Protein AF-A0A3P6I8N1-F1 (afdb_monomer)

Sequence (254 aa):
MFVVRRDIVKLLGLLFGSQRSRLAEDIPELWTAYMARYNDVGEEVRLVCVTLSLNILIYHPELRGQVSLLAFRCHDTNDRIRLESLTVIRKLALSKFEALNEELLNCLAGRIRDKKVRFFLKNLVFCLSSAAAIHKLVYFTESERASVAVIMQRILSFYYQPYLDDRLLIERLFVSSFLPFKTDPKKRMAILFEINFLRSLEEIFSQQSRFRRLIREILQTLDGEEQSLALIQSRVQIIAESYGTPAKIAVYFQ

Radius of gyration: 23.47 Å; Cα contacts (8 Å, |Δi|>4): 246; chains: 1; bounding box: 56×35×72 Å

Mean predicted aligned error: 8.61 Å

Nearest PDB structures (foldseek):
  5hdt-assembly1_A  TM=7.571E-01  e=6.716E-11  Homo sapiens
  5hdt-assembly2_B  TM=7.732E-01  e=1.179E-10  Homo sapiens
  5f0n-assembly1_A  TM=7.329E-01  e=1.912E-06  Lachancea thermotolerans
  9f44-assembly1_A  TM=3.382E-01  e=1.227E+00  Homo sapiens
  8rx0-assembly1_E  TM=2.948E-01  e=7.234E+00  Homo sapiens

InterPro domains:
  IPR016024 Armadillo-type fold [SSF48371] (4-198)
  IPR039776 Sister chromatid cohesion protein Pds5 [PTHR12663] (4-208)

pLDDT: mean 81.17, std 14.12, range [45.12, 98.44]

Solvent-accessible surface area (backbone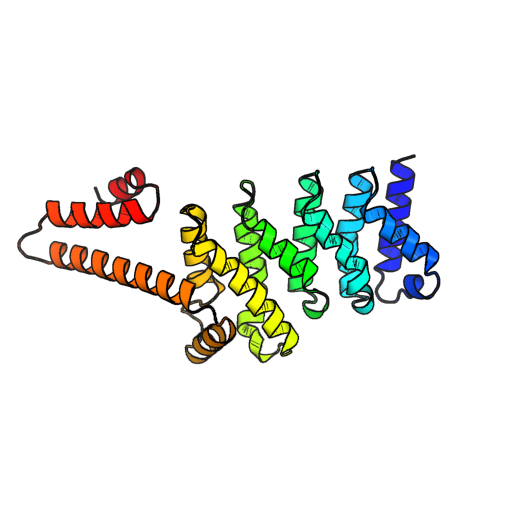 atoms only — not comparable to ful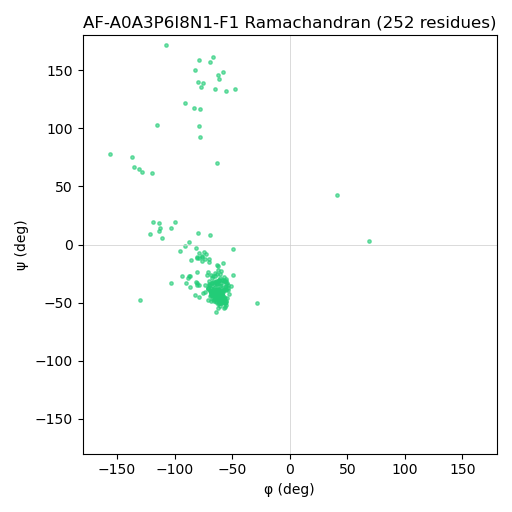l-atom values): 13870 Å² total; per-residue (Å²): 112,70,66,60,51,35,52,52,51,47,52,50,37,52,52,55,26,34,77,82,50,54,53,54,76,77,36,49,68,60,40,52,57,56,60,56,36,59,72,41,89,49,64,70,37,23,39,44,47,39,63,36,44,42,42,26,35,65,55,42,45,89,48,32,80,70,57,44,62,48,31,61,34,54,67,41,92,48,68,68,42,18,54,48,28,52,50,33,53,42,50,34,48,62,76,40,51,88,38,60,51,69,61,48,49,49,38,60,54,67,56,62,76,49,82,95,23,72,70,47,44,52,46,52,47,39,43,55,39,60,21,46,47,73,85,36,47,88,78,46,54,72,69,55,46,53,55,53,24,53,44,50,42,56,56,47,56,46,51,78,47,93,51,59,71,54,32,60,44,50,55,50,42,41,47,69,46,76,48,33,83,90,52,57,68,69,60,47,50,52,51,55,61,64,42,68,50,62,67,52,51,51,50,54,50,48,53,53,49,53,51,56,49,46,53,49,55,41,50,55,34,67,76,38,96,70,66,51,60,69,58,42,50,55,45,49,48,59,51,16,62,75,67,80,43,36,76,65,48,52,60,79,76,108

Structure (mmCIF, N/CA/C/O backbone):
data_AF-A0A3P6I8N1-F1
#
_entry.id   AF-A0A3P6I8N1-F1
#
loop_
_atom_site.group_PDB
_atom_site.id
_atom_site.type_symbol
_atom_site.label_atom_id
_atom_site.label_alt_id
_atom_site.label_comp_id
_atom_site.label_asym_id
_atom_site.label_entity_id
_atom_site.label_seq_id
_atom_site.pdbx_PDB_ins_code
_atom_site.Cartn_x
_atom_site.Cartn_y
_atom_site.Cartn_z
_atom_site.occupancy
_atom_site.B_iso_or_equiv
_atom_site.auth_seq_id
_atom_site.auth_comp_id
_atom_site.auth_asym_id
_atom_site.auth_atom_id
_atom_site.pdbx_PDB_model_num
ATOM 1 N N . MET A 1 1 ? 3.181 13.832 -32.459 1.00 62.94 1 MET A N 1
ATOM 2 C CA . MET A 1 1 ? 4.452 13.407 -31.819 1.00 62.94 1 MET A CA 1
ATOM 3 C C . MET A 1 1 ? 4.251 12.704 -30.466 1.00 62.94 1 MET A C 1
ATOM 5 O O . MET A 1 1 ? 4.875 11.674 -30.254 1.00 62.94 1 MET A O 1
ATOM 9 N N . PHE A 1 2 ? 3.362 13.178 -29.575 1.00 65.81 2 PHE A N 1
ATOM 10 C CA . PHE A 1 2 ? 3.085 12.520 -28.278 1.00 65.81 2 PHE A CA 1
ATOM 11 C C . PHE A 1 2 ? 2.565 11.073 -28.386 1.00 65.81 2 PHE A C 1
ATOM 13 O O . PHE A 1 2 ? 3.025 10.213 -27.643 1.00 65.81 2 PHE A O 1
ATOM 20 N N . VAL A 1 3 ? 1.662 10.796 -29.336 1.00 77.50 3 VAL A N 1
ATOM 21 C CA . VAL A 1 3 ? 1.110 9.447 -29.579 1.00 77.50 3 VAL A CA 1
ATOM 22 C C . VAL A 1 3 ? 2.214 8.457 -29.967 1.00 77.50 3 VAL A C 1
ATOM 24 O O . VAL A 1 3 ? 2.377 7.438 -29.308 1.00 77.50 3 VAL A O 1
ATOM 27 N N . VAL A 1 4 ? 3.054 8.821 -30.943 1.00 89.06 4 VAL A N 1
ATOM 28 C CA . VAL A 1 4 ? 4.195 8.000 -31.391 1.00 89.06 4 VAL A CA 1
ATOM 29 C C . VAL A 1 4 ? 5.164 7.718 -30.240 1.00 89.06 4 VAL A C 1
ATOM 31 O O . VAL A 1 4 ? 5.581 6.581 -30.050 1.00 89.06 4 VAL A O 1
ATOM 34 N N . ARG A 1 5 ? 5.482 8.730 -29.419 1.00 92.94 5 ARG A N 1
ATOM 35 C CA . ARG A 1 5 ? 6.361 8.549 -28.255 1.00 92.94 5 ARG A CA 1
ATOM 36 C C . ARG A 1 5 ? 5.768 7.577 -27.235 1.00 92.94 5 ARG A C 1
ATOM 38 O O . ARG A 1 5 ? 6.471 6.678 -26.789 1.00 92.94 5 ARG A O 1
ATOM 45 N N . ARG A 1 6 ? 4.487 7.727 -26.887 1.00 96.00 6 ARG A N 1
ATOM 46 C CA . ARG A 1 6 ? 3.781 6.805 -25.982 1.00 96.00 6 ARG A CA 1
ATOM 47 C C . ARG A 1 6 ? 3.815 5.372 -26.511 1.00 96.00 6 ARG A C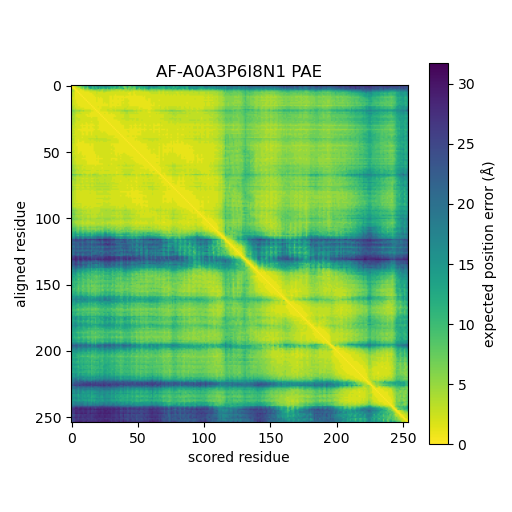 1
ATOM 49 O O . ARG A 1 6 ? 4.069 4.454 -25.739 1.00 96.00 6 ARG A O 1
ATOM 56 N N . ASP A 1 7 ? 3.575 5.183 -27.803 1.00 96.62 7 ASP A N 1
ATOM 57 C CA . ASP A 1 7 ? 3.488 3.851 -28.401 1.00 96.62 7 ASP A CA 1
ATOM 58 C C . ASP A 1 7 ? 4.859 3.160 -28.461 1.00 96.62 7 ASP A C 1
ATOM 60 O O . ASP A 1 7 ? 4.955 1.976 -28.140 1.00 96.62 7 ASP A O 1
ATOM 64 N N . ILE A 1 8 ? 5.935 3.910 -28.736 1.00 96.69 8 ILE A N 1
ATOM 65 C CA . ILE A 1 8 ? 7.317 3.411 -28.621 1.00 96.69 8 ILE A CA 1
ATOM 66 C C . ILE A 1 8 ? 7.624 3.007 -27.176 1.00 96.69 8 ILE A C 1
ATOM 68 O O . ILE A 1 8 ? 8.124 1.913 -26.933 1.00 96.69 8 ILE A O 1
ATOM 72 N N . VAL A 1 9 ? 7.291 3.855 -26.198 1.00 97.81 9 VAL A N 1
ATOM 73 C CA . VAL A 1 9 ? 7.517 3.549 -24.774 1.00 97.81 9 VAL A CA 1
ATOM 74 C C . VAL A 1 9 ? 6.729 2.318 -24.338 1.00 97.81 9 VAL A C 1
ATOM 76 O O . VAL A 1 9 ? 7.258 1.478 -23.615 1.00 97.81 9 VAL A O 1
ATOM 79 N N . LYS A 1 10 ? 5.492 2.168 -24.816 1.00 98.38 10 LYS A N 1
ATOM 80 C CA . LYS A 1 10 ? 4.675 0.982 -24.557 1.00 98.38 10 LYS A CA 1
ATOM 81 C C . LYS A 1 10 ? 5.322 -0.277 -25.129 1.00 98.38 10 LYS A C 1
ATOM 83 O O . LYS A 1 10 ? 5.404 -1.276 -24.422 1.00 98.38 10 LYS A O 1
ATOM 88 N N . LEU A 1 11 ? 5.789 -0.229 -26.377 1.00 98.12 11 LEU A N 1
ATOM 89 C CA . LEU A 1 11 ? 6.494 -1.347 -27.003 1.00 98.12 11 LEU A CA 1
ATOM 90 C C . LEU A 1 11 ? 7.743 -1.726 -26.199 1.00 98.12 11 LEU A C 1
ATOM 92 O O . LEU A 1 11 ? 7.902 -2.889 -25.839 1.00 98.12 11 LEU A O 1
ATOM 96 N N . LEU A 1 12 ? 8.585 -0.748 -25.860 1.00 98.12 12 LEU A N 1
ATOM 97 C CA . LEU A 1 12 ? 9.804 -0.982 -25.084 1.00 98.12 12 LEU A CA 1
ATOM 98 C C . LEU A 1 12 ? 9.501 -1.575 -23.708 1.00 98.12 12 LEU A C 1
ATOM 100 O O . LEU A 1 12 ? 10.119 -2.563 -23.330 1.00 98.12 12 LEU A O 1
ATOM 104 N N . GLY A 1 13 ? 8.520 -1.040 -22.980 1.00 97.88 13 GLY A N 1
ATOM 105 C CA . GLY A 1 13 ? 8.149 -1.580 -21.673 1.00 97.88 13 GLY A CA 1
ATOM 106 C C . GLY A 1 13 ? 7.624 -3.018 -21.744 1.00 97.88 13 GLY A C 1
ATOM 107 O O . GLY A 1 13 ? 7.896 -3.805 -20.842 1.00 97.88 13 GLY A O 1
ATOM 108 N N . LEU A 1 14 ? 6.931 -3.397 -22.826 1.00 98.44 14 LEU A N 1
ATOM 109 C CA . LEU A 1 14 ? 6.521 -4.787 -23.066 1.00 98.44 14 LEU A CA 1
ATOM 110 C C . LEU A 1 14 ? 7.717 -5.696 -23.382 1.00 98.44 14 LEU A C 1
ATOM 112 O O . LEU A 1 14 ? 7.758 -6.826 -22.901 1.00 98.44 14 LEU A O 1
ATOM 116 N N . LEU A 1 15 ? 8.692 -5.211 -24.157 1.00 98.31 15 LEU A N 1
ATOM 117 C CA . LEU A 1 15 ? 9.912 -5.957 -24.478 1.00 98.31 15 LEU A CA 1
ATOM 118 C C . LEU A 1 15 ? 10.798 -6.148 -23.243 1.00 98.31 15 LEU A C 1
ATOM 120 O O . LEU A 1 15 ? 11.223 -7.270 -22.973 1.00 98.31 15 LEU A O 1
ATOM 124 N N . PHE A 1 16 ? 11.036 -5.093 -22.460 1.00 98.44 16 PHE A N 1
ATOM 125 C CA . PHE A 1 16 ? 11.760 -5.187 -21.191 1.00 98.44 16 PHE A CA 1
ATOM 126 C C . PHE A 1 16 ? 11.010 -6.061 -20.183 1.00 98.44 16 PHE A C 1
ATOM 128 O O . PHE A 1 16 ? 11.619 -6.881 -19.516 1.00 98.44 16 PHE A O 1
ATOM 135 N N . GLY A 1 17 ? 9.682 -5.953 -20.111 1.00 97.44 17 GLY A N 1
ATOM 136 C CA . GLY A 1 17 ? 8.843 -6.749 -19.213 1.00 97.44 17 GLY A CA 1
ATOM 137 C C . GLY A 1 17 ? 8.532 -8.171 -19.692 1.00 97.44 17 GLY A C 1
ATOM 138 O O . GLY A 1 17 ? 7.663 -8.811 -19.108 1.00 97.44 17 GLY A O 1
ATOM 139 N N . SER A 1 18 ? 9.166 -8.674 -20.753 1.00 97.94 18 SER A N 1
ATOM 140 C CA . SER A 1 18 ? 8.980 -10.059 -21.207 1.00 97.94 18 SER A CA 1
ATOM 141 C C . SER A 1 18 ? 9.802 -11.029 -20.354 1.00 97.94 18 SER A C 1
ATOM 143 O O . SER A 1 18 ? 10.958 -10.746 -20.055 1.00 97.94 18 SER A O 1
ATOM 145 N N . GLN A 1 19 ? 9.248 -12.197 -20.007 1.00 96.38 19 GLN A N 1
ATOM 146 C CA . GLN A 1 19 ? 9.832 -13.134 -19.031 1.00 96.38 19 GLN A CA 1
ATOM 1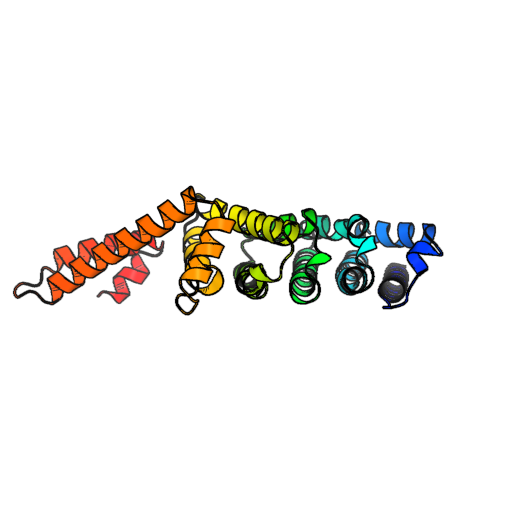47 C C . GLN A 1 19 ? 11.274 -13.579 -19.327 1.00 96.38 19 GLN A C 1
ATOM 149 O O . GLN A 1 19 ? 12.017 -13.901 -18.408 1.00 96.38 19 GLN A O 1
ATOM 154 N N . ARG A 1 20 ? 11.668 -13.638 -20.602 1.00 95.38 20 ARG A N 1
ATOM 155 C CA . ARG A 1 20 ? 13.012 -14.068 -21.033 1.00 95.38 20 ARG A CA 1
ATOM 156 C C . ARG A 1 20 ? 13.829 -12.935 -21.651 1.00 95.38 20 ARG A C 1
ATOM 158 O O . ARG A 1 20 ? 14.807 -13.201 -22.342 1.00 95.38 20 ARG A O 1
ATOM 165 N N . SER A 1 21 ? 13.389 -11.692 -21.475 1.00 97.62 21 SER A N 1
ATOM 166 C CA . SER A 1 21 ? 14.098 -10.540 -22.017 1.00 97.62 21 SER A CA 1
ATOM 167 C C . SER A 1 21 ? 15.460 -10.399 -21.355 1.00 97.62 21 SER A C 1
ATOM 169 O O . SER A 1 21 ? 15.552 -10.449 -20.136 1.00 97.62 21 SER A O 1
ATOM 171 N N . ARG A 1 22 ? 16.495 -10.184 -22.163 1.00 97.06 22 ARG A N 1
ATOM 172 C CA . ARG A 1 22 ? 17.802 -9.697 -21.708 1.00 97.06 22 ARG A CA 1
ATOM 173 C C . ARG A 1 22 ? 18.098 -8.306 -22.249 1.00 97.06 22 ARG A C 1
ATOM 175 O O . ARG A 1 22 ? 19.196 -7.802 -22.095 1.00 97.06 22 ARG A O 1
ATOM 182 N N . LEU A 1 23 ? 17.093 -7.639 -22.822 1.00 97.38 23 LEU A N 1
ATOM 183 C CA . LEU A 1 23 ? 17.270 -6.387 -23.556 1.00 97.38 23 LEU A CA 1
ATOM 184 C C . LEU A 1 23 ? 17.905 -5.274 -22.710 1.00 97.38 23 LEU A C 1
ATOM 186 O O . LEU A 1 23 ? 18.595 -4.419 -23.253 1.00 97.38 23 LEU A O 1
ATOM 190 N N . ALA A 1 24 ? 17.660 -5.266 -21.396 1.00 97.38 24 ALA A N 1
ATOM 191 C CA . ALA A 1 24 ? 18.269 -4.289 -20.495 1.00 97.38 24 ALA A CA 1
ATOM 192 C C . ALA A 1 24 ? 19.776 -4.517 -20.296 1.00 97.38 24 ALA A C 1
ATOM 194 O O . ALA A 1 24 ? 20.509 -3.550 -20.107 1.00 97.38 24 ALA A O 1
ATOM 195 N N . GLU A 1 25 ? 20.223 -5.771 -20.364 1.00 96.69 25 GLU A N 1
ATOM 196 C CA . GLU A 1 25 ? 21.635 -6.159 -20.321 1.00 96.69 25 GLU A CA 1
ATOM 197 C C . GLU A 1 25 ? 22.281 -6.016 -21.705 1.00 96.69 25 GLU A C 1
ATOM 199 O O . GLU A 1 25 ? 23.377 -5.478 -21.822 1.00 96.69 25 GLU A O 1
ATOM 204 N N . ASP A 1 26 ? 21.574 -6.453 -22.751 1.00 97.88 26 ASP A N 1
ATOM 205 C CA . ASP A 1 26 ? 22.056 -6.463 -24.133 1.00 97.88 26 ASP A CA 1
ATOM 206 C C . ASP A 1 26 ? 22.203 -5.042 -24.704 1.00 97.88 26 ASP A C 1
ATOM 208 O O . ASP A 1 26 ? 23.102 -4.793 -25.507 1.00 97.88 26 ASP A O 1
ATOM 212 N N . ILE A 1 27 ? 21.313 -4.111 -24.324 1.00 97.81 27 ILE A N 1
ATOM 213 C CA . ILE A 1 27 ? 21.312 -2.716 -24.803 1.00 97.81 27 ILE A CA 1
ATOM 214 C C . ILE A 1 27 ? 21.048 -1.735 -23.635 1.00 97.81 27 ILE A C 1
ATOM 216 O O . ILE A 1 27 ? 19.946 -1.173 -23.514 1.00 97.81 27 ILE A O 1
ATOM 220 N N . PRO A 1 28 ? 22.046 -1.483 -22.764 1.00 97.31 28 PRO A N 1
ATOM 221 C CA . PRO A 1 28 ? 21.890 -0.640 -21.574 1.00 97.31 28 PRO A CA 1
ATOM 222 C C . PRO A 1 28 ? 21.499 0.815 -21.874 1.00 97.31 28 PRO A C 1
ATOM 224 O O . PRO A 1 28 ? 20.791 1.453 -21.086 1.00 97.31 28 PRO A O 1
ATOM 227 N N . GLU A 1 29 ? 21.907 1.363 -23.021 1.00 97.88 29 GLU A N 1
ATOM 228 C CA . GLU A 1 29 ? 21.550 2.722 -23.439 1.00 97.88 29 GLU A CA 1
ATOM 229 C C . GLU A 1 29 ? 20.048 2.839 -23.716 1.00 97.88 29 GLU A C 1
ATOM 231 O O . GLU A 1 29 ? 19.413 3.831 -23.344 1.00 97.88 29 GLU A O 1
ATOM 236 N N . LEU A 1 30 ? 19.455 1.805 -24.324 1.00 97.75 30 LEU A N 1
ATOM 237 C CA . LEU A 1 30 ? 18.022 1.756 -24.603 1.00 97.75 30 LEU A CA 1
ATOM 238 C C . LEU A 1 30 ? 17.217 1.626 -23.308 1.00 97.75 30 LEU A C 1
ATOM 240 O O . LEU A 1 30 ? 16.185 2.285 -23.151 1.00 97.75 30 LEU A O 1
ATOM 244 N N . TRP A 1 31 ? 17.707 0.823 -22.363 1.00 98.06 31 TRP A N 1
ATOM 245 C CA . TRP A 1 31 ? 17.125 0.727 -21.028 1.00 98.06 31 TRP A CA 1
ATOM 246 C C . TRP A 1 31 ? 17.169 2.067 -20.292 1.00 98.06 31 TRP A C 1
ATOM 248 O O . TRP A 1 31 ? 16.146 2.540 -19.795 1.00 98.06 31 TRP A O 1
ATOM 258 N N . THR A 1 32 ? 18.319 2.739 -20.309 1.00 97.62 32 THR A N 1
ATOM 259 C CA . THR A 1 32 ? 18.489 4.068 -19.708 1.00 97.62 32 THR A CA 1
ATOM 260 C C . THR A 1 32 ? 17.530 5.087 -20.333 1.00 97.62 32 THR A C 1
ATOM 262 O O . THR A 1 32 ? 16.855 5.840 -19.623 1.00 97.62 32 THR A O 1
ATOM 265 N N . ALA A 1 33 ? 17.394 5.076 -21.663 1.00 97.19 33 ALA A N 1
ATOM 266 C CA . ALA A 1 33 ? 16.463 5.944 -22.378 1.00 97.19 33 ALA A CA 1
ATOM 267 C C . ALA A 1 33 ? 14.996 5.674 -21.995 1.00 97.19 33 ALA A C 1
ATOM 269 O O . ALA A 1 33 ? 14.228 6.627 -21.814 1.00 97.19 33 ALA A O 1
ATOM 270 N N . TYR A 1 34 ? 14.614 4.401 -21.829 1.00 98.06 34 TYR A N 1
ATOM 271 C CA . TYR A 1 34 ? 13.293 4.001 -21.339 1.00 98.06 34 TYR A CA 1
ATOM 272 C C . TYR A 1 34 ? 13.057 4.467 -19.898 1.00 98.06 34 TYR A C 1
ATOM 274 O O . TYR A 1 34 ? 12.027 5.083 -19.620 1.00 98.06 34 TYR A O 1
ATOM 282 N N . MET A 1 35 ? 14.017 4.269 -18.993 1.00 97.81 35 MET A N 1
ATOM 283 C CA . MET A 1 35 ? 13.880 4.681 -17.594 1.00 97.81 35 MET A CA 1
ATOM 284 C C . MET A 1 35 ? 13.731 6.195 -17.432 1.00 97.81 35 MET A C 1
ATOM 286 O O . MET A 1 35 ? 12.928 6.655 -16.616 1.00 97.81 35 MET A O 1
ATOM 290 N N . ALA A 1 36 ? 14.382 6.991 -18.284 1.00 96.69 36 ALA A N 1
ATOM 291 C CA . ALA A 1 36 ? 14.187 8.439 -18.310 1.00 96.69 36 ALA A CA 1
ATOM 292 C C . ALA A 1 36 ? 12.725 8.853 -18.596 1.00 96.69 36 ALA A C 1
ATOM 294 O O . ALA A 1 36 ? 12.308 9.950 -18.214 1.00 96.69 36 ALA A O 1
ATOM 295 N N . ARG A 1 37 ? 11.917 7.991 -19.235 1.00 97.25 37 ARG A N 1
ATOM 296 C CA . ARG A 1 37 ? 10.509 8.280 -19.567 1.00 97.25 37 ARG A CA 1
ATOM 297 C C . ARG A 1 37 ? 9.573 8.253 -18.367 1.00 97.25 37 ARG A C 1
ATOM 299 O O . ARG A 1 37 ? 8.481 8.811 -18.460 1.00 97.25 37 ARG A O 1
ATOM 306 N N . TYR A 1 38 ? 10.010 7.741 -17.213 1.00 96.94 38 TYR A N 1
ATOM 307 C CA . TYR A 1 38 ? 9.252 7.922 -15.973 1.00 96.94 38 TYR A CA 1
ATOM 308 C C . TYR A 1 38 ? 9.034 9.408 -15.675 1.00 96.94 38 TYR A C 1
ATOM 310 O O . TYR A 1 38 ? 7.998 9.746 -15.114 1.00 96.94 38 TYR A O 1
ATOM 318 N N . ASN A 1 39 ? 9.959 10.292 -16.071 1.00 96.06 39 ASN A N 1
ATOM 319 C CA . ASN A 1 39 ? 9.874 11.748 -15.903 1.00 96.06 39 ASN A CA 1
ATOM 320 C C . ASN A 1 39 ? 9.418 12.487 -17.182 1.00 96.06 39 ASN A C 1
ATOM 322 O O . ASN A 1 39 ? 9.677 13.680 -17.321 1.00 96.06 39 ASN A O 1
ATOM 326 N N . ASP A 1 40 ? 8.780 11.812 -18.147 1.00 96.81 40 ASP A N 1
ATOM 327 C CA . ASP A 1 40 ? 8.324 12.466 -19.383 1.00 96.81 40 ASP A CA 1
ATOM 328 C C . ASP A 1 40 ? 7.284 13.560 -19.089 1.00 96.81 40 ASP A C 1
ATOM 330 O O . ASP A 1 40 ? 6.449 13.417 -18.196 1.00 96.81 40 ASP A O 1
ATOM 334 N N . VAL A 1 41 ? 7.284 14.639 -19.876 1.00 95.38 41 VAL A N 1
ATOM 335 C CA . VAL A 1 41 ? 6.281 15.712 -19.763 1.00 95.38 41 VAL A CA 1
ATOM 336 C C . VAL A 1 41 ? 4.861 15.205 -20.057 1.00 95.38 41 VAL A C 1
ATOM 338 O O . VAL A 1 41 ? 3.894 15.685 -19.470 1.00 95.38 41 VAL A O 1
ATOM 341 N N . GLY A 1 42 ? 4.726 14.201 -20.930 1.00 96.19 42 GLY A N 1
ATOM 342 C CA . GLY A 1 42 ? 3.447 13.601 -21.292 1.00 96.19 42 GLY A CA 1
ATOM 343 C C . GLY A 1 42 ? 2.935 12.643 -20.219 1.00 96.19 42 GLY A C 1
ATOM 344 O O . GLY A 1 42 ? 3.522 11.589 -19.987 1.00 96.19 42 GLY A O 1
ATOM 345 N N . GLU A 1 43 ? 1.791 12.969 -19.621 1.00 96.88 43 GLU A N 1
ATOM 346 C CA . GLU A 1 43 ? 1.170 12.178 -18.548 1.00 96.88 43 GLU A CA 1
ATOM 347 C C . GLU A 1 43 ? 0.872 10.735 -18.978 1.00 96.88 43 GLU A C 1
ATOM 349 O O . GLU A 1 43 ? 1.164 9.791 -18.251 1.00 96.88 43 GLU A O 1
ATOM 354 N N . GLU A 1 44 ? 0.381 10.544 -20.204 1.00 96.88 44 GLU A N 1
ATOM 355 C CA . GLU A 1 44 ? 0.104 9.212 -20.753 1.00 96.88 44 GLU A CA 1
ATOM 356 C C . GLU A 1 44 ? 1.379 8.378 -20.966 1.00 96.88 44 GLU A C 1
ATOM 358 O O . GLU A 1 44 ? 1.328 7.153 -20.894 1.00 96.88 44 GLU A O 1
ATOM 363 N N . VAL A 1 45 ? 2.538 9.011 -21.192 1.00 97.94 45 VAL A N 1
ATOM 364 C CA . VAL A 1 45 ? 3.826 8.300 -21.276 1.00 97.94 45 VAL A CA 1
ATOM 365 C C . VAL A 1 45 ? 4.232 7.810 -19.887 1.00 97.94 45 VAL A C 1
ATOM 367 O O . VAL A 1 45 ? 4.542 6.631 -19.722 1.00 97.94 45 VAL A O 1
ATOM 370 N N . ARG A 1 46 ? 4.156 8.687 -18.875 1.00 97.94 46 ARG A N 1
ATOM 371 C CA . ARG A 1 46 ? 4.445 8.322 -17.479 1.00 97.94 46 ARG A CA 1
ATOM 372 C C . ARG A 1 46 ? 3.512 7.216 -16.982 1.00 97.94 46 ARG A C 1
ATOM 374 O O . ARG A 1 46 ? 3.972 6.273 -16.345 1.00 97.94 46 ARG A O 1
ATOM 381 N N . LEU A 1 47 ? 2.222 7.294 -17.315 1.00 97.81 47 LEU A N 1
ATOM 382 C CA . LEU A 1 47 ? 1.232 6.276 -16.959 1.00 97.81 47 LEU A CA 1
ATOM 383 C C . LEU A 1 47 ? 1.582 4.902 -17.549 1.00 97.81 47 LEU A C 1
ATOM 385 O O . LEU A 1 47 ? 1.475 3.890 -16.854 1.00 97.81 47 LEU A O 1
ATOM 389 N N . VAL A 1 48 ? 2.035 4.856 -18.807 1.00 97.94 48 VAL A N 1
ATOM 390 C CA . VAL A 1 48 ? 2.503 3.616 -19.447 1.00 97.94 48 VAL A CA 1
ATOM 391 C C . VAL A 1 48 ? 3.734 3.059 -18.733 1.00 97.94 48 VAL A C 1
ATOM 393 O O . VAL A 1 48 ? 3.745 1.869 -18.424 1.00 97.94 48 VAL A O 1
ATOM 396 N N . CYS A 1 49 ? 4.730 3.898 -18.421 1.00 98.06 49 CYS A N 1
ATOM 397 C CA . CYS A 1 49 ? 5.918 3.473 -17.672 1.00 98.06 49 CYS A CA 1
ATOM 398 C C . CYS A 1 49 ? 5.537 2.822 -16.340 1.00 98.06 49 CYS A C 1
ATOM 400 O O . CYS A 1 49 ? 5.979 1.712 -16.062 1.00 98.06 49 CYS A O 1
ATOM 402 N N . VAL A 1 50 ? 4.670 3.488 -15.569 1.00 97.75 50 VAL A N 1
ATOM 403 C CA . VAL A 1 50 ? 4.156 2.995 -14.285 1.00 97.75 50 VAL A CA 1
ATOM 404 C C . VAL A 1 50 ? 3.442 1.654 -14.445 1.00 97.75 50 VAL A C 1
ATOM 406 O O . VAL A 1 50 ? 3.724 0.708 -13.716 1.00 97.75 50 VAL A O 1
ATOM 409 N N . THR A 1 51 ? 2.534 1.550 -15.416 1.00 97.56 51 THR A N 1
ATOM 410 C CA . THR A 1 51 ? 1.738 0.332 -15.639 1.00 97.56 51 THR A CA 1
ATOM 411 C C . THR A 1 51 ? 2.632 -0.867 -15.962 1.00 97.56 51 THR A C 1
ATOM 413 O O . THR A 1 51 ? 2.420 -1.970 -15.455 1.00 97.56 51 THR A O 1
ATOM 416 N N . LEU A 1 52 ? 3.649 -0.659 -16.804 1.00 98.00 52 LEU A N 1
ATOM 417 C CA . LEU A 1 52 ? 4.541 -1.719 -17.274 1.00 98.00 52 LEU A CA 1
ATOM 418 C C . LEU A 1 52 ? 5.644 -2.079 -16.266 1.00 98.00 52 LEU A C 1
ATOM 420 O O . LEU A 1 52 ? 6.255 -3.139 -16.412 1.00 98.00 52 LEU A O 1
ATOM 424 N N . SER A 1 53 ? 5.852 -1.285 -15.204 1.00 97.62 53 SER A N 1
ATOM 425 C CA . SER A 1 53 ? 6.786 -1.626 -14.119 1.00 97.62 53 SER A CA 1
ATOM 426 C C . SER A 1 53 ? 6.469 -2.978 -13.477 1.00 97.62 53 SER A C 1
ATOM 428 O O . SER A 1 53 ? 7.388 -3.660 -13.033 1.00 97.62 53 SER A O 1
ATOM 430 N N . LEU A 1 54 ? 5.190 -3.382 -13.431 1.00 95.69 54 LEU A N 1
ATOM 431 C CA . LEU A 1 54 ? 4.769 -4.624 -12.777 1.00 95.69 54 LEU A CA 1
ATOM 432 C C . LEU A 1 54 ? 5.484 -5.847 -13.358 1.00 95.69 54 LEU A C 1
ATOM 434 O O . LEU A 1 54 ? 6.104 -6.603 -12.619 1.00 95.69 54 LEU A O 1
ATOM 438 N N . ASN A 1 55 ? 5.410 -6.032 -14.676 1.00 97.06 55 ASN A N 1
ATOM 439 C CA . ASN A 1 55 ? 5.997 -7.203 -15.325 1.00 97.06 55 ASN A CA 1
ATOM 440 C C . ASN A 1 55 ? 7.524 -7.152 -15.292 1.00 97.06 55 ASN A C 1
ATOM 442 O O . ASN A 1 55 ? 8.152 -8.190 -15.118 1.00 97.06 55 ASN A O 1
ATOM 446 N N . ILE A 1 56 ? 8.115 -5.956 -15.392 1.00 97.69 56 ILE A N 1
ATOM 447 C CA . ILE A 1 56 ? 9.564 -5.791 -15.244 1.00 97.69 56 ILE A CA 1
ATOM 448 C C . ILE A 1 56 ? 9.997 -6.272 -13.854 1.00 97.69 56 ILE A C 1
ATOM 450 O O . ILE A 1 56 ? 10.866 -7.123 -13.756 1.00 97.69 56 ILE A O 1
ATOM 454 N N . LEU A 1 57 ? 9.345 -5.819 -12.782 1.00 95.50 57 LEU A N 1
ATOM 455 C CA . LEU A 1 57 ? 9.688 -6.228 -11.414 1.00 95.50 57 LEU A CA 1
ATOM 456 C C . LEU A 1 57 ? 9.386 -7.713 -11.142 1.00 95.50 57 LEU A C 1
ATOM 458 O O . LEU A 1 57 ? 10.109 -8.363 -10.388 1.00 95.50 57 LEU A O 1
ATOM 462 N N . ILE A 1 58 ? 8.338 -8.270 -11.760 1.00 94.31 58 ILE A N 1
ATOM 463 C CA . ILE A 1 58 ? 7.999 -9.693 -11.629 1.00 94.31 58 ILE A CA 1
ATOM 464 C C . ILE A 1 58 ? 9.028 -10.583 -12.326 1.00 94.31 58 ILE A C 1
ATOM 466 O O . ILE A 1 58 ? 9.406 -11.613 -11.774 1.00 94.31 58 ILE A O 1
ATOM 470 N N . TYR A 1 59 ? 9.464 -10.245 -13.534 1.00 96.44 59 TYR A N 1
ATOM 471 C CA . TYR A 1 59 ? 10.328 -11.135 -14.308 1.00 96.44 59 TYR A CA 1
ATOM 472 C C . TYR A 1 59 ? 11.818 -10.847 -14.130 1.00 96.44 59 TYR A C 1
ATOM 474 O O . TYR A 1 59 ? 12.598 -11.791 -14.170 1.00 96.44 59 TYR A O 1
ATOM 482 N N . HIS A 1 60 ? 12.167 -9.601 -13.810 1.00 95.50 60 HIS A N 1
ATOM 483 C CA . HIS A 1 60 ? 13.536 -9.077 -13.740 1.00 95.50 60 HIS A CA 1
ATOM 484 C C . HIS A 1 60 ? 13.782 -8.376 -12.391 1.00 95.50 60 HIS A C 1
ATOM 486 O O . HIS A 1 60 ? 13.963 -7.154 -12.330 1.00 95.50 60 HIS A O 1
ATOM 492 N N . PRO A 1 61 ? 13.695 -9.103 -11.257 1.00 91.81 61 PRO A N 1
ATOM 493 C CA . PRO A 1 61 ? 13.822 -8.523 -9.917 1.00 91.81 61 PRO A CA 1
ATOM 494 C C . PRO A 1 61 ? 15.196 -7.883 -9.658 1.00 91.81 61 PRO A C 1
ATOM 496 O O . PRO A 1 61 ? 15.305 -7.000 -8.811 1.00 91.81 61 PRO A O 1
ATOM 499 N N . GLU A 1 62 ? 16.239 -8.270 -10.390 1.00 92.56 62 GLU A N 1
ATOM 500 C CA . GLU A 1 62 ? 17.558 -7.632 -10.377 1.00 92.56 62 GLU A CA 1
ATOM 501 C C . GLU A 1 62 ? 17.508 -6.155 -10.806 1.00 92.56 62 GLU A C 1
ATOM 503 O O . GLU A 1 62 ? 18.302 -5.345 -10.327 1.00 92.56 62 GLU A O 1
ATOM 508 N N . LEU A 1 63 ? 16.508 -5.757 -11.603 1.00 94.56 63 LEU A N 1
ATOM 509 C CA . LEU A 1 63 ? 16.294 -4.367 -12.018 1.00 94.56 63 LEU A CA 1
ATOM 510 C C . LEU A 1 63 ? 15.563 -3.514 -10.965 1.00 94.56 63 LEU A C 1
ATOM 512 O O . LEU A 1 63 ? 15.406 -2.305 -11.163 1.00 94.56 63 LEU A O 1
ATOM 516 N N . ARG A 1 64 ? 15.132 -4.086 -9.828 1.00 91.38 64 ARG A N 1
ATOM 517 C CA . ARG A 1 64 ? 14.312 -3.387 -8.812 1.00 91.38 64 ARG A CA 1
ATOM 518 C C . ARG A 1 64 ? 14.924 -2.085 -8.296 1.00 91.38 64 ARG A C 1
ATOM 520 O O . ARG A 1 64 ? 14.191 -1.145 -8.008 1.00 91.38 64 ARG A O 1
ATOM 527 N N . GLY A 1 65 ? 16.255 -2.012 -8.211 1.00 91.25 65 GLY A N 1
ATOM 528 C CA . GLY A 1 65 ? 16.961 -0.800 -7.787 1.00 91.25 65 GLY A CA 1
ATOM 529 C C . GLY A 1 65 ? 16.792 0.361 -8.768 1.00 91.25 65 GLY A C 1
ATOM 530 O O . GLY A 1 65 ? 16.691 1.503 -8.351 1.00 91.25 65 GLY A O 1
ATOM 531 N N . GLN A 1 66 ? 16.694 0.073 -10.067 1.00 93.44 66 GLN A N 1
ATOM 532 C CA . GLN A 1 66 ? 16.537 1.090 -11.110 1.00 93.44 66 GLN A CA 1
ATOM 533 C C . GLN A 1 66 ? 15.062 1.452 -11.328 1.00 93.44 66 GLN A C 1
ATOM 535 O O . GLN A 1 66 ? 14.711 2.610 -11.550 1.00 93.44 66 GLN A O 1
ATOM 540 N N . VAL A 1 67 ? 14.169 0.463 -11.222 1.00 94.06 67 VAL A N 1
ATOM 541 C CA . VAL A 1 67 ? 12.715 0.651 -11.360 1.00 94.06 67 VAL A CA 1
ATOM 542 C C . VAL A 1 67 ? 12.097 1.334 -10.125 1.00 94.06 67 VAL A C 1
ATOM 544 O O . VAL A 1 67 ? 10.938 1.753 -10.164 1.00 94.06 67 VAL A O 1
ATOM 547 N N . SER A 1 68 ? 12.871 1.555 -9.056 1.00 87.38 68 SER A N 1
ATOM 548 C CA . SER A 1 68 ? 12.431 2.287 -7.860 1.00 87.38 68 SER A CA 1
ATOM 549 C C . SER A 1 68 ? 11.954 3.715 -8.146 1.00 87.38 68 SER A C 1
ATOM 551 O O . SER A 1 68 ? 11.182 4.271 -7.367 1.00 87.38 68 SER A O 1
ATOM 553 N N . LEU A 1 69 ? 12.275 4.261 -9.329 1.00 90.12 69 LEU A N 1
ATOM 554 C CA . LEU A 1 69 ? 11.692 5.490 -9.873 1.00 90.12 69 LEU A CA 1
ATOM 555 C C . LEU A 1 69 ? 10.150 5.527 -9.820 1.00 90.12 69 LEU A C 1
ATOM 557 O O . LEU A 1 69 ? 9.556 6.606 -9.733 1.00 90.12 69 LEU A O 1
ATOM 561 N N . LEU A 1 70 ? 9.495 4.362 -9.820 1.00 93.62 70 LEU A N 1
ATOM 562 C CA . LEU A 1 70 ? 8.062 4.205 -9.566 1.00 93.62 70 LEU A CA 1
ATOM 563 C C . LEU A 1 70 ? 7.613 4.849 -8.235 1.00 93.62 70 LEU A C 1
ATOM 565 O O . LEU A 1 70 ? 6.529 5.429 -8.179 1.00 93.62 70 LEU A O 1
ATOM 569 N N . ALA A 1 71 ? 8.443 4.835 -7.187 1.00 91.00 71 ALA A N 1
ATOM 570 C CA . ALA A 1 71 ? 8.140 5.453 -5.892 1.00 91.00 71 ALA A CA 1
ATOM 571 C C . ALA A 1 71 ? 7.909 6.972 -6.005 1.00 91.00 71 ALA A C 1
ATOM 573 O O . ALA A 1 71 ? 7.016 7.525 -5.354 1.00 91.00 71 ALA A O 1
ATOM 574 N N . PHE A 1 72 ? 8.642 7.662 -6.888 1.00 92.12 72 PHE A N 1
ATOM 575 C CA . PHE A 1 72 ? 8.428 9.093 -7.137 1.00 92.12 72 PHE A CA 1
ATOM 576 C C . PHE A 1 72 ? 7.090 9.367 -7.832 1.00 92.12 72 PHE A C 1
ATOM 578 O O . PHE A 1 72 ? 6.510 10.440 -7.659 1.00 92.12 72 PHE A O 1
ATOM 585 N N . ARG A 1 73 ? 6.553 8.403 -8.591 1.00 93.81 73 ARG A N 1
ATOM 586 C CA . ARG A 1 73 ? 5.250 8.531 -9.265 1.00 93.81 73 ARG A CA 1
ATOM 587 C C . ARG A 1 73 ? 4.059 8.379 -8.320 1.00 93.81 73 ARG A C 1
ATOM 589 O O . ARG A 1 73 ? 2.975 8.870 -8.621 1.00 93.81 73 ARG A O 1
ATOM 596 N N . CYS A 1 74 ? 4.276 7.880 -7.105 1.00 87.44 74 CYS A N 1
ATOM 597 C CA . CYS A 1 74 ? 3.293 7.978 -6.023 1.00 87.44 74 CYS A CA 1
ATOM 598 C C . CYS A 1 74 ? 2.978 9.427 -5.606 1.00 87.44 74 CYS A C 1
ATOM 600 O O . CYS A 1 74 ? 1.951 9.687 -4.976 1.00 87.44 74 CYS A O 1
ATOM 602 N N . HIS A 1 75 ? 3.861 10.365 -5.957 1.00 87.62 75 HIS A N 1
ATOM 603 C CA . HIS A 1 75 ? 3.745 11.798 -5.691 1.00 87.62 75 HIS A CA 1
ATOM 604 C C . HIS A 1 75 ? 3.577 12.613 -6.983 1.00 87.62 75 HIS A C 1
ATOM 606 O O . HIS A 1 75 ? 3.819 13.816 -6.977 1.00 87.62 75 HIS A O 1
ATOM 612 N N . ASP A 1 76 ? 3.179 11.972 -8.089 1.00 92.75 76 ASP A N 1
ATOM 613 C CA . ASP A 1 76 ? 2.931 12.662 -9.358 1.00 92.75 76 ASP A CA 1
ATOM 614 C C . ASP A 1 76 ? 1.863 13.758 -9.195 1.00 92.75 76 ASP A C 1
ATOM 616 O O . ASP A 1 76 ? 0.935 13.637 -8.389 1.00 92.75 76 ASP A O 1
ATOM 620 N N . THR A 1 77 ? 1.979 14.831 -9.974 1.00 91.00 77 THR A N 1
ATOM 621 C CA . THR A 1 77 ? 0.989 15.914 -9.979 1.00 91.00 77 THR A CA 1
ATOM 622 C C . THR A 1 77 ? -0.367 15.437 -10.501 1.00 91.00 77 THR A C 1
ATOM 624 O O . THR A 1 77 ? -1.395 15.993 -10.118 1.00 91.00 77 THR A O 1
ATOM 627 N N . ASN A 1 78 ? -0.391 14.379 -11.319 1.00 90.94 78 ASN A N 1
ATOM 628 C CA . ASN A 1 78 ? -1.610 13.785 -11.846 1.00 90.94 78 ASN A CA 1
ATOM 629 C C . ASN A 1 78 ? -2.150 12.652 -10.946 1.00 90.94 78 ASN A C 1
ATOM 631 O O . ASN A 1 78 ? -1.500 11.623 -10.735 1.00 90.94 78 ASN A O 1
ATOM 635 N N . ASP A 1 79 ? -3.393 12.799 -10.469 1.00 85.88 79 ASP A N 1
ATOM 636 C CA . ASP A 1 79 ? -4.093 11.816 -9.623 1.00 85.88 79 ASP A CA 1
ATOM 637 C C . ASP A 1 79 ? -4.134 10.404 -10.227 1.00 85.88 79 ASP A C 1
ATOM 639 O O . ASP A 1 79 ? -3.978 9.422 -9.500 1.00 85.88 79 ASP A O 1
ATOM 643 N N . ARG A 1 80 ? -4.324 10.277 -11.546 1.00 88.88 80 ARG A N 1
ATOM 644 C CA . ARG A 1 80 ? -4.424 8.978 -12.229 1.00 88.88 80 ARG A CA 1
ATOM 645 C C . ARG A 1 80 ? -3.110 8.208 -12.148 1.00 88.88 80 ARG A C 1
ATOM 647 O O . ARG A 1 80 ? -3.124 7.011 -11.878 1.00 88.88 80 ARG A O 1
ATOM 654 N N . ILE A 1 81 ? -1.985 8.897 -12.327 1.00 93.25 81 ILE A N 1
ATOM 655 C CA . ILE A 1 81 ? -0.647 8.299 -12.234 1.00 93.25 81 ILE A CA 1
ATOM 656 C C . ILE A 1 81 ? -0.349 7.891 -10.791 1.00 93.25 81 ILE A C 1
ATOM 658 O O . ILE A 1 81 ? 0.148 6.786 -10.563 1.00 93.25 81 ILE A O 1
ATOM 662 N N . ARG A 1 82 ? -0.710 8.734 -9.812 1.00 87.94 82 ARG A N 1
ATOM 663 C CA . ARG A 1 82 ? -0.579 8.383 -8.390 1.00 87.94 82 ARG A CA 1
ATOM 664 C C . ARG A 1 82 ? -1.329 7.092 -8.069 1.00 87.94 82 ARG A C 1
ATOM 666 O O . ARG A 1 82 ? -0.748 6.172 -7.502 1.00 87.94 82 ARG A O 1
ATOM 673 N N . LEU A 1 83 ? -2.598 6.997 -8.469 1.00 83.75 83 LEU A N 1
ATOM 674 C CA . LEU A 1 83 ? -3.437 5.822 -8.212 1.00 83.75 83 LEU A CA 1
ATOM 675 C C . LEU A 1 83 ? -2.940 4.560 -8.931 1.00 83.75 83 LEU A C 1
ATOM 677 O O . LEU A 1 83 ? -2.964 3.476 -8.338 1.00 83.75 83 LEU A O 1
ATOM 681 N N . GLU A 1 84 ? -2.468 4.680 -10.173 1.00 90.06 84 GLU A N 1
ATOM 682 C CA . GLU A 1 84 ? -1.924 3.536 -10.912 1.00 90.06 84 GLU A CA 1
ATOM 683 C C . GLU A 1 84 ? -0.606 3.049 -10.302 1.00 90.06 84 GLU A C 1
ATOM 685 O O . GLU A 1 84 ? -0.436 1.847 -10.113 1.00 90.06 84 GLU A O 1
ATOM 690 N N . SER A 1 85 ? 0.280 3.962 -9.885 1.00 90.56 85 SER A N 1
ATOM 691 C CA . SER A 1 85 ? 1.555 3.608 -9.232 1.00 90.56 85 SER A CA 1
ATOM 692 C C . SER A 1 85 ? 1.315 2.719 -8.026 1.00 90.56 85 SER A C 1
ATOM 694 O O . SER A 1 85 ? 1.902 1.654 -7.861 1.00 90.56 85 SER A O 1
ATOM 696 N N . LEU A 1 86 ? 0.349 3.119 -7.219 1.00 83.88 86 LEU A N 1
ATOM 697 C CA . LEU A 1 86 ? -0.029 2.405 -6.021 1.00 83.88 86 LEU A CA 1
ATOM 698 C C . LEU A 1 86 ? -0.731 1.071 -6.328 1.00 83.88 86 LEU A C 1
ATOM 700 O O . LEU A 1 86 ? -0.537 0.085 -5.616 1.00 83.88 86 LEU A O 1
ATOM 704 N N . THR A 1 87 ? -1.507 1.013 -7.413 1.00 84.12 87 THR A N 1
ATOM 705 C CA . THR A 1 87 ? -2.126 -0.225 -7.909 1.00 84.12 87 THR A CA 1
ATOM 706 C C . THR A 1 87 ? -1.078 -1.238 -8.367 1.00 84.12 87 THR A C 1
ATOM 708 O O . THR A 1 87 ? -1.218 -2.429 -8.077 1.00 84.12 87 THR A O 1
ATOM 711 N N . VAL A 1 88 ? -0.026 -0.781 -9.045 1.00 90.06 88 VAL A N 1
ATOM 712 C CA . VAL A 1 88 ? 1.098 -1.607 -9.496 1.00 90.06 88 VAL A CA 1
ATOM 713 C C . VAL A 1 88 ? 1.889 -2.146 -8.310 1.00 90.06 88 VAL A C 1
ATOM 715 O O . VAL A 1 88 ? 2.082 -3.358 -8.227 1.00 90.06 88 VAL A O 1
ATOM 718 N N . ILE A 1 89 ? 2.257 -1.296 -7.345 1.00 86.19 89 ILE A N 1
ATOM 719 C CA . ILE A 1 89 ? 2.986 -1.742 -6.146 1.00 86.19 89 ILE A CA 1
ATOM 720 C C . ILE A 1 89 ? 2.140 -2.749 -5.346 1.00 86.19 89 ILE A C 1
ATOM 722 O O . ILE A 1 89 ? 2.660 -3.765 -4.891 1.00 86.19 89 ILE A O 1
ATOM 726 N N . ARG A 1 90 ? 0.817 -2.545 -5.244 1.00 79.50 90 ARG A N 1
ATOM 727 C CA . ARG A 1 90 ? -0.101 -3.528 -4.638 1.00 79.50 90 ARG A CA 1
ATOM 728 C C . ARG A 1 90 ? -0.058 -4.878 -5.345 1.00 79.50 90 ARG A C 1
ATOM 730 O O . ARG A 1 90 ? 0.009 -5.911 -4.686 1.00 79.50 90 ARG A O 1
ATOM 737 N N . LYS A 1 91 ? -0.166 -4.884 -6.677 1.00 83.25 91 LYS A N 1
ATOM 738 C CA . LYS A 1 91 ? -0.117 -6.129 -7.456 1.00 83.25 91 LYS A CA 1
ATOM 739 C C . LYS A 1 91 ? 1.222 -6.831 -7.247 1.00 83.25 91 LYS A C 1
ATOM 741 O O . LYS A 1 91 ? 1.221 -8.035 -7.035 1.00 83.25 91 LYS A O 1
ATOM 746 N N . LEU A 1 92 ? 2.319 -6.076 -7.206 1.00 84.75 92 LEU A N 1
ATOM 747 C CA . LEU A 1 92 ? 3.642 -6.624 -6.942 1.00 84.75 92 LEU A CA 1
ATOM 748 C C . LEU A 1 92 ? 3.739 -7.253 -5.546 1.00 84.75 92 LEU A C 1
ATOM 750 O O . LEU A 1 92 ? 4.200 -8.381 -5.431 1.00 84.75 92 LEU A O 1
ATOM 754 N N . ALA A 1 93 ? 3.223 -6.590 -4.506 1.00 78.44 93 ALA A N 1
ATOM 755 C CA . ALA A 1 93 ? 3.179 -7.143 -3.147 1.00 78.44 93 ALA A CA 1
ATOM 756 C C . ALA A 1 93 ? 2.431 -8.482 -3.063 1.00 78.44 93 ALA A C 1
ATOM 758 O O . ALA A 1 93 ? 2.754 -9.326 -2.231 1.00 78.44 93 ALA A O 1
ATOM 759 N N . LEU A 1 94 ? 1.427 -8.669 -3.924 1.00 75.56 94 LEU A N 1
ATOM 760 C CA . LEU A 1 94 ? 0.625 -9.886 -4.006 1.00 75.56 94 LEU A CA 1
ATOM 761 C C . LEU A 1 94 ? 1.294 -11.011 -4.793 1.00 75.56 94 LEU A C 1
ATOM 763 O O . LEU A 1 94 ? 1.069 -12.179 -4.481 1.00 75.56 94 LEU A O 1
ATOM 767 N N . SER A 1 95 ? 2.050 -10.670 -5.836 1.00 80.12 95 SER A N 1
ATOM 768 C CA . SER A 1 95 ? 2.586 -11.643 -6.789 1.00 80.12 95 SER A CA 1
ATOM 769 C C . SER A 1 95 ? 4.067 -11.962 -6.595 1.00 80.12 95 SER A C 1
ATOM 771 O O . SER A 1 95 ? 4.467 -13.080 -6.899 1.00 80.12 95 SER A O 1
ATOM 773 N N . LYS A 1 96 ? 4.880 -10.993 -6.156 1.00 82.44 96 LYS A N 1
ATOM 774 C CA . LYS A 1 96 ? 6.340 -11.110 -6.022 1.00 82.44 96 LYS A CA 1
ATOM 775 C C . LYS A 1 96 ? 6.883 -10.120 -4.985 1.00 82.44 96 LYS A C 1
ATOM 777 O O . LYS A 1 96 ? 7.376 -9.044 -5.327 1.00 82.44 96 LYS A O 1
ATOM 782 N N . PHE A 1 97 ? 6.725 -10.461 -3.708 1.00 78.56 97 PHE A N 1
ATOM 783 C CA . PHE A 1 97 ? 7.034 -9.563 -2.593 1.00 78.56 97 PHE A CA 1
ATOM 784 C C . PHE A 1 97 ? 8.522 -9.187 -2.538 1.00 78.56 97 PHE A C 1
ATOM 786 O O . PHE A 1 97 ? 8.846 -8.026 -2.312 1.00 78.56 97 PHE A O 1
ATOM 793 N N . GLU A 1 98 ? 9.418 -10.124 -2.842 1.00 78.12 98 GLU A N 1
ATOM 794 C CA . GLU A 1 98 ? 10.873 -9.947 -2.831 1.00 78.12 98 GLU A CA 1
ATOM 795 C C . GLU A 1 98 ? 11.382 -8.905 -3.848 1.00 78.12 98 GLU A C 1
ATOM 797 O O . GLU A 1 98 ? 12.501 -8.395 -3.741 1.00 78.12 98 GLU A O 1
ATOM 802 N N . ALA A 1 99 ? 10.560 -8.559 -4.843 1.00 84.81 99 ALA A N 1
ATOM 803 C CA . ALA A 1 99 ? 10.864 -7.511 -5.811 1.00 84.81 99 ALA A CA 1
ATOM 804 C C . ALA A 1 99 ? 10.579 -6.097 -5.271 1.00 84.81 99 ALA A C 1
ATOM 806 O O . ALA A 1 99 ? 10.988 -5.114 -5.890 1.00 84.81 99 ALA A O 1
ATOM 807 N N . LEU A 1 100 ? 9.898 -5.972 -4.126 1.00 82.19 100 LEU A N 1
ATOM 808 C CA . LEU A 1 100 ? 9.710 -4.694 -3.448 1.00 82.19 100 LEU A CA 1
ATOM 809 C C . LEU A 1 100 ? 10.986 -4.292 -2.713 1.00 82.19 100 LEU A C 1
ATOM 811 O O . LEU A 1 100 ? 11.604 -5.089 -2.011 1.00 82.19 100 LEU A O 1
ATOM 815 N N . ASN A 1 101 ? 11.359 -3.024 -2.856 1.00 83.38 101 ASN A N 1
ATOM 816 C CA . ASN A 1 101 ? 12.409 -2.403 -2.062 1.00 83.38 101 ASN A CA 1
ATOM 817 C C . ASN A 1 101 ? 11.802 -1.423 -1.047 1.00 83.38 101 ASN A C 1
ATOM 819 O O . ASN A 1 101 ? 10.609 -1.108 -1.086 1.00 83.38 101 ASN A O 1
ATOM 823 N N . GLU A 1 102 ? 12.641 -0.914 -0.149 1.00 79.50 102 GLU A N 1
ATOM 824 C CA . GLU A 1 102 ? 12.213 -0.007 0.916 1.00 79.50 102 GLU A CA 1
ATOM 825 C C . GLU A 1 102 ? 11.523 1.263 0.382 1.00 79.50 102 GLU A C 1
ATOM 827 O O . GLU A 1 102 ? 10.528 1.708 0.948 1.00 79.50 102 GLU A O 1
ATOM 832 N N . GLU A 1 103 ? 11.982 1.822 -0.743 1.00 85.69 103 GLU A N 1
ATOM 833 C CA . GLU A 1 103 ? 11.399 3.030 -1.346 1.00 85.69 103 GLU A CA 1
ATOM 834 C C . GLU A 1 103 ? 9.945 2.824 -1.795 1.00 85.69 103 GLU A C 1
ATOM 836 O O . GLU A 1 103 ? 9.079 3.658 -1.513 1.00 85.69 103 GLU A O 1
ATOM 841 N N . LEU A 1 104 ? 9.648 1.699 -2.456 1.00 84.94 104 LEU A N 1
ATOM 842 C CA . LEU A 1 104 ? 8.289 1.363 -2.899 1.00 84.94 104 LEU A CA 1
ATOM 843 C C . LEU A 1 104 ? 7.352 1.136 -1.705 1.00 84.94 104 LEU A C 1
ATOM 845 O O . LEU A 1 104 ? 6.198 1.576 -1.716 1.00 84.94 104 LEU A O 1
ATOM 849 N N . LEU A 1 105 ? 7.865 0.497 -0.653 1.00 78.06 105 LEU A N 1
ATOM 850 C CA . LEU A 1 105 ? 7.138 0.259 0.592 1.00 78.06 105 LEU A CA 1
ATOM 851 C C . LEU A 1 105 ? 6.866 1.566 1.353 1.00 78.06 105 LEU A C 1
ATOM 853 O O . LEU A 1 105 ? 5.742 1.804 1.804 1.00 78.06 105 LEU A O 1
ATOM 857 N N . ASN A 1 106 ? 7.859 2.453 1.429 1.00 76.81 106 ASN A N 1
ATOM 858 C CA . ASN A 1 106 ? 7.736 3.773 2.042 1.00 76.81 106 ASN A CA 1
ATOM 859 C C . ASN A 1 106 ? 6.770 4.674 1.266 1.00 76.81 106 ASN A C 1
ATOM 861 O O . ASN A 1 106 ? 5.983 5.389 1.889 1.00 76.81 106 ASN A O 1
ATOM 865 N N . CYS A 1 107 ? 6.755 4.607 -0.073 1.00 79.12 107 CYS A N 1
ATOM 866 C CA . CYS A 1 107 ? 5.723 5.277 -0.866 1.00 79.12 107 CYS A CA 1
ATOM 867 C C . CYS A 1 107 ? 4.327 4.820 -0.410 1.00 79.12 107 CYS A C 1
ATOM 869 O O . CYS A 1 107 ? 3.493 5.667 -0.088 1.00 79.12 107 CYS A O 1
ATOM 871 N N . LEU A 1 108 ? 4.069 3.505 -0.347 1.00 74.88 108 LEU A N 1
ATOM 872 C CA . LEU A 1 108 ? 2.759 2.980 0.052 1.00 74.88 108 LEU A CA 1
ATOM 873 C C . LEU A 1 108 ? 2.357 3.491 1.440 1.00 74.88 108 LEU A C 1
ATOM 875 O O . LEU A 1 108 ? 1.248 4.004 1.608 1.00 74.88 108 LEU A O 1
ATOM 879 N N . ALA A 1 109 ? 3.274 3.419 2.408 1.00 71.31 109 ALA A N 1
ATOM 880 C CA . ALA A 1 109 ? 3.054 3.904 3.768 1.00 71.31 109 ALA A CA 1
ATOM 881 C C . ALA A 1 109 ? 2.817 5.428 3.834 1.00 71.31 109 ALA A C 1
ATOM 883 O O . ALA A 1 109 ? 2.026 5.908 4.644 1.00 71.31 109 ALA A O 1
ATOM 884 N N . GLY A 1 110 ? 3.458 6.212 2.966 1.00 71.31 110 GLY A N 1
ATOM 885 C CA . GLY A 1 110 ? 3.299 7.667 2.918 1.00 71.31 110 GLY A CA 1
ATOM 886 C C . GLY A 1 110 ? 1.941 8.135 2.382 1.00 71.31 110 GLY A C 1
ATOM 887 O O . GLY A 1 110 ? 1.498 9.239 2.712 1.00 71.31 110 GLY A O 1
ATOM 888 N N . ARG A 1 111 ? 1.246 7.307 1.588 1.00 72.19 111 ARG A N 1
ATOM 889 C CA . ARG A 1 111 ? -0.044 7.657 0.956 1.00 72.19 111 ARG A CA 1
ATOM 890 C C . ARG A 1 111 ? -1.277 7.369 1.812 1.00 72.19 111 ARG A C 1
ATOM 892 O O . ARG A 1 111 ? -2.393 7.652 1.388 1.00 72.19 111 ARG A O 1
ATOM 899 N N . ILE A 1 112 ? -1.092 6.876 3.033 1.00 65.44 112 ILE A N 1
ATOM 900 C CA . ILE A 1 112 ? -2.170 6.540 3.980 1.00 65.44 112 ILE A CA 1
ATOM 901 C C . ILE A 1 112 ? -3.108 7.726 4.253 1.00 65.44 112 ILE A C 1
ATOM 903 O O . ILE A 1 112 ? -4.300 7.534 4.464 1.00 65.44 112 ILE A O 1
ATOM 907 N N . ARG A 1 113 ? -2.587 8.956 4.199 1.00 62.62 113 ARG A N 1
ATOM 908 C CA . ARG A 1 113 ? -3.297 10.184 4.597 1.00 62.62 113 ARG A CA 1
ATOM 909 C C . ARG A 1 113 ? -4.074 10.898 3.492 1.00 62.62 113 ARG A C 1
ATOM 911 O O . ARG A 1 113 ? -4.652 11.956 3.741 1.00 62.62 113 ARG A O 1
ATOM 918 N N . ASP A 1 114 ? -4.054 10.412 2.257 1.00 67.75 114 ASP A N 1
ATOM 919 C CA . ASP A 1 114 ? -4.792 11.099 1.197 1.00 67.75 114 ASP A CA 1
ATOM 920 C C . ASP A 1 114 ? -6.314 11.124 1.518 1.00 67.75 114 ASP A C 1
ATOM 922 O O . ASP A 1 114 ? -6.896 10.177 2.046 1.00 67.75 114 ASP A O 1
ATOM 926 N N . LYS A 1 115 ? -7.020 12.219 1.204 1.00 59.50 115 LYS A N 1
ATOM 927 C CA . LYS A 1 115 ? -8.461 12.349 1.534 1.00 59.50 115 LYS A CA 1
ATOM 928 C C . LYS A 1 115 ? -9.396 11.661 0.536 1.00 59.50 115 LYS A C 1
ATOM 930 O O . LYS A 1 115 ? -10.418 11.106 0.932 1.00 59.50 115 LYS A O 1
ATOM 935 N N . LYS A 1 116 ? -9.025 11.600 -0.751 1.00 56.41 116 LYS A N 1
ATOM 936 C CA . LYS A 1 116 ? -9.740 10.816 -1.791 1.00 56.41 116 LYS A CA 1
ATOM 937 C C . LYS A 1 116 ? -9.585 9.289 -1.592 1.00 56.41 116 LYS A C 1
ATOM 939 O O . LYS A 1 116 ? -9.976 8.492 -2.438 1.00 56.41 116 LYS A O 1
ATOM 944 N N . VAL A 1 117 ? -9.009 8.885 -0.458 1.00 48.47 117 VAL A N 1
ATOM 945 C CA . VAL A 1 117 ? -8.276 7.642 -0.216 1.00 48.47 117 VAL A CA 1
ATOM 946 C C . VAL A 1 117 ? -8.931 6.775 0.869 1.00 48.47 117 VAL A C 1
ATOM 948 O O . VAL A 1 117 ? -8.373 5.775 1.286 1.00 48.47 117 VAL A O 1
ATOM 951 N N . ARG A 1 118 ? -10.220 6.965 1.199 1.00 51.38 118 ARG A N 1
ATOM 952 C CA . ARG A 1 118 ? -10.985 5.916 1.928 1.00 51.38 118 ARG A CA 1
ATOM 953 C C . ARG A 1 118 ? -10.968 4.552 1.217 1.00 51.38 118 ARG A C 1
ATOM 955 O O . ARG A 1 118 ? -10.895 3.515 1.871 1.00 51.38 118 ARG A O 1
ATOM 962 N N . PHE A 1 119 ? -10.990 4.541 -0.118 1.00 50.47 119 PHE A N 1
ATOM 963 C CA . PHE A 1 119 ? -10.802 3.325 -0.926 1.00 50.47 119 PHE A CA 1
ATOM 964 C C . PHE A 1 119 ? -9.349 2.827 -0.895 1.00 50.47 119 PHE A C 1
ATOM 966 O O . PHE A 1 119 ? -9.061 1.646 -1.034 1.00 50.47 119 PHE A O 1
ATOM 973 N N . PHE A 1 120 ? -8.417 3.739 -0.671 1.00 50.66 120 PHE A N 1
ATOM 974 C CA . PHE A 1 120 ? -6.989 3.506 -0.730 1.00 50.66 120 PHE A CA 1
ATOM 975 C C . PHE A 1 120 ? -6.407 3.041 0.614 1.00 50.66 120 PHE A C 1
ATOM 977 O O . PHE A 1 120 ? -5.499 2.228 0.636 1.00 50.66 120 PHE A O 1
ATOM 984 N N . LEU A 1 121 ? -7.017 3.435 1.730 1.00 49.44 121 LEU A N 1
ATOM 985 C CA . LEU A 1 121 ? -6.821 2.868 3.058 1.00 49.44 121 LEU A CA 1
ATOM 986 C C . LEU A 1 121 ? -7.297 1.417 3.105 1.00 49.44 121 LEU A C 1
ATOM 988 O O . LEU A 1 121 ? -6.561 0.557 3.572 1.00 49.44 121 LEU A O 1
ATOM 992 N N . LYS A 1 122 ? -8.456 1.111 2.497 1.00 54.25 122 LYS A N 1
ATOM 993 C CA . LYS A 1 122 ? -8.832 -0.279 2.190 1.00 54.25 122 LYS A CA 1
ATOM 994 C C . LYS A 1 122 ? -7.780 -0.962 1.317 1.00 54.25 122 LYS A C 1
ATOM 996 O O . LYS A 1 122 ? -7.488 -2.115 1.578 1.00 54.25 122 LYS A O 1
ATOM 1001 N N . ASN A 1 123 ? -7.190 -0.276 0.334 1.00 52.22 123 ASN A N 1
ATOM 1002 C CA . ASN A 1 123 ? -6.144 -0.860 -0.509 1.00 52.22 123 ASN A CA 1
ATOM 1003 C C . ASN A 1 123 ? -4.819 -1.083 0.208 1.00 52.22 123 ASN A C 1
ATOM 1005 O O . ASN A 1 123 ? -4.226 -2.101 -0.072 1.00 52.22 123 ASN A O 1
ATOM 1009 N N . LEU A 1 124 ? -4.358 -0.213 1.105 1.00 51.62 124 LEU A N 1
ATOM 1010 C CA . LEU A 1 124 ? -3.141 -0.408 1.896 1.00 51.62 124 LEU A CA 1
ATOM 1011 C C . LEU A 1 124 ? -3.332 -1.541 2.907 1.00 51.62 124 LEU A C 1
ATOM 1013 O O . LEU A 1 124 ? -2.479 -2.402 3.067 1.00 51.62 124 LEU A O 1
ATOM 1017 N N . VAL A 1 125 ? -4.482 -1.558 3.569 1.00 53.88 125 VAL A N 1
ATOM 1018 C CA . VAL A 1 125 ? -4.860 -2.604 4.522 1.00 53.88 125 VAL A CA 1
ATOM 1019 C C . VAL A 1 125 ? -5.006 -3.916 3.815 1.00 53.88 125 VAL A C 1
ATOM 1021 O O . VAL A 1 125 ? -4.481 -4.905 4.303 1.00 53.88 125 VAL A O 1
ATOM 1024 N N . PHE A 1 126 ? -5.664 -3.910 2.655 1.00 52.28 126 PHE A N 1
ATOM 1025 C CA . PHE A 1 126 ? -5.647 -5.022 1.731 1.00 52.28 126 PHE A CA 1
ATOM 1026 C C . PHE A 1 126 ? -4.199 -5.342 1.377 1.00 52.28 126 PHE A C 1
ATOM 1028 O O . PHE A 1 126 ? -3.808 -6.420 1.723 1.00 52.28 126 PHE A O 1
ATOM 1035 N N . CYS A 1 127 ? -3.330 -4.445 0.905 1.00 52.94 127 CYS A N 1
ATOM 1036 C CA . CYS A 1 127 ? -1.917 -4.749 0.617 1.00 52.94 127 CYS A CA 1
ATOM 1037 C C . CYS A 1 127 ? -1.184 -5.439 1.774 1.00 52.94 127 CYS A C 1
ATOM 1039 O O . CYS A 1 127 ? -0.351 -6.289 1.511 1.00 52.94 127 CYS A O 1
ATOM 1041 N N . LEU A 1 128 ? -1.483 -5.101 3.030 1.00 52.06 128 LEU A N 1
ATOM 1042 C CA . LEU A 1 128 ? -0.841 -5.666 4.225 1.00 52.06 128 LEU A CA 1
ATOM 1043 C C . LEU A 1 128 ? -1.505 -6.943 4.743 1.00 52.06 128 LEU A C 1
ATOM 1045 O O . LEU A 1 128 ? -0.837 -7.744 5.378 1.00 52.06 128 LEU A O 1
ATOM 1049 N N . SER A 1 129 ? -2.803 -7.128 4.492 1.00 50.22 129 SER A N 1
ATOM 1050 C CA . SER A 1 129 ? -3.566 -8.346 4.828 1.00 50.22 129 SER A CA 1
ATOM 1051 C C . SER A 1 129 ? -3.559 -9.378 3.698 1.00 50.22 129 SER A C 1
ATOM 1053 O O . SER A 1 129 ? -3.548 -10.580 3.934 1.00 50.22 129 SER A O 1
ATOM 1055 N N . SER A 1 130 ? -3.539 -8.900 2.461 1.00 45.47 130 SER A N 1
ATOM 1056 C CA . SER A 1 130 ? -3.365 -9.594 1.189 1.00 45.47 130 SER A CA 1
ATOM 1057 C C . SER A 1 130 ? -1.891 -9.870 0.920 1.00 45.47 130 SER A C 1
ATOM 1059 O O . SER A 1 130 ? -1.576 -10.895 0.318 1.00 45.47 130 SER A O 1
ATOM 1061 N N . ALA A 1 131 ? -0.982 -9.099 1.528 1.00 46.97 131 ALA A N 1
ATOM 1062 C CA . ALA A 1 131 ? 0.197 -9.688 2.139 1.00 46.97 131 ALA A CA 1
ATOM 1063 C C . ALA A 1 131 ? -0.266 -10.605 3.287 1.00 46.97 131 ALA A C 1
ATOM 1065 O O . ALA A 1 131 ? 0.034 -10.429 4.466 1.00 46.97 131 ALA A O 1
ATOM 1066 N N . ALA A 1 132 ? -0.883 -11.715 2.886 1.00 45.12 132 ALA A N 1
ATOM 1067 C CA . ALA A 1 132 ? -0.947 -12.946 3.642 1.00 45.12 132 ALA A CA 1
ATOM 1068 C C . ALA A 1 132 ? 0.453 -13.365 4.137 1.00 45.12 132 ALA A C 1
ATOM 1070 O O . ALA A 1 132 ? 0.535 -14.331 4.871 1.00 45.12 132 ALA A O 1
ATOM 1071 N N . ALA A 1 133 ? 1.527 -12.646 3.774 1.00 48.91 133 ALA A N 1
ATOM 1072 C CA . ALA A 1 133 ? 2.734 -12.388 4.551 1.00 48.91 133 ALA A CA 1
ATOM 1073 C C . ALA A 1 133 ? 2.549 -12.377 6.063 1.00 48.91 133 ALA A C 1
ATOM 1075 O O . ALA A 1 133 ? 3.288 -13.092 6.687 1.00 48.91 133 ALA A O 1
ATOM 1076 N N . ILE A 1 134 ? 1.602 -11.673 6.695 1.00 51.06 134 ILE A N 1
ATOM 1077 C CA . ILE A 1 134 ? 1.546 -11.661 8.180 1.00 51.06 134 ILE A CA 1
ATOM 1078 C C . ILE A 1 134 ? 1.336 -13.084 8.734 1.00 51.06 134 ILE A C 1
ATOM 1080 O O . ILE A 1 134 ? 1.992 -13.527 9.674 1.00 51.06 134 ILE A O 1
ATOM 1084 N N . HIS A 1 135 ? 0.464 -13.855 8.083 1.00 50.66 135 HIS A N 1
ATOM 1085 C CA . HIS A 1 135 ? 0.231 -15.264 8.409 1.00 50.66 135 HIS A CA 1
ATOM 1086 C C . HIS A 1 135 ? 1.212 -16.231 7.721 1.00 50.66 135 HIS A C 1
ATOM 1088 O O . HIS A 1 135 ? 1.294 -17.395 8.116 1.00 50.66 135 HIS A O 1
ATOM 1094 N N . LYS A 1 136 ? 1.966 -15.745 6.730 1.00 55.78 136 LYS A N 1
ATOM 1095 C CA . LYS A 1 136 ? 3.084 -16.396 6.039 1.00 55.78 136 LYS A CA 1
ATOM 1096 C C . LYS A 1 136 ? 4.448 -15.864 6.518 1.00 55.78 136 LYS A C 1
ATOM 1098 O O . LYS A 1 136 ? 5.436 -16.162 5.864 1.00 55.78 136 LYS A O 1
ATOM 1103 N N . LEU A 1 137 ? 4.535 -15.133 7.641 1.00 57.72 137 LEU A N 1
ATOM 1104 C CA . LEU A 1 137 ? 5.776 -14.484 8.125 1.00 57.72 137 LEU A CA 1
ATOM 1105 C C . LEU A 1 137 ? 6.840 -15.550 8.387 1.00 57.72 137 LEU A C 1
ATOM 1107 O O . LEU A 1 137 ? 8.035 -15.322 8.230 1.00 57.72 137 LEU A O 1
ATOM 1111 N N . VAL A 1 138 ? 6.357 -16.745 8.726 1.00 58.03 138 VAL A N 1
ATOM 1112 C CA . VAL A 1 138 ? 7.120 -17.980 8.889 1.00 58.03 138 VAL A CA 1
ATOM 1113 C C . VAL A 1 138 ? 7.878 -18.377 7.612 1.00 58.03 138 VAL A C 1
ATOM 1115 O O . VAL A 1 138 ? 8.939 -18.976 7.710 1.00 58.03 138 VAL A O 1
ATOM 1118 N N . TYR A 1 139 ? 7.364 -18.043 6.427 1.00 64.31 139 TYR A N 1
ATOM 1119 C CA . TYR A 1 139 ? 7.976 -18.338 5.125 1.00 64.31 139 TYR A CA 1
ATOM 1120 C C . TYR A 1 139 ? 8.812 -17.182 4.565 1.00 64.31 139 TYR A C 1
ATOM 1122 O O . TYR A 1 139 ? 9.420 -17.338 3.512 1.00 64.31 139 TYR A O 1
ATOM 1130 N N . PHE A 1 140 ? 8.813 -16.023 5.225 1.00 72.06 140 PHE A N 1
ATOM 1131 C CA . PHE A 1 140 ? 9.588 -14.866 4.788 1.00 72.06 140 PHE A CA 1
ATOM 1132 C C . PHE A 1 140 ? 11.036 -14.989 5.263 1.00 72.06 140 PHE A C 1
ATOM 1134 O O . PHE A 1 140 ? 11.323 -15.560 6.317 1.00 72.06 140 PHE A O 1
ATOM 1141 N N . THR A 1 141 ? 11.959 -14.422 4.499 1.00 74.94 141 THR A N 1
ATOM 1142 C CA . THR A 1 141 ? 13.322 -14.161 4.963 1.00 74.94 141 THR A CA 1
ATOM 1143 C C . THR A 1 141 ? 13.308 -13.105 6.072 1.00 74.94 141 THR A C 1
ATOM 1145 O O . THR A 1 141 ? 12.346 -12.352 6.238 1.00 74.94 141 THR A O 1
ATOM 1148 N N . GLU A 1 142 ? 14.383 -13.023 6.852 1.00 75.88 142 GLU A N 1
ATOM 1149 C CA . GLU A 1 142 ? 14.513 -12.010 7.907 1.00 75.88 142 GLU A CA 1
ATOM 1150 C C . GLU A 1 142 ? 14.405 -10.576 7.357 1.00 75.88 142 GLU A C 1
ATOM 1152 O O . GLU A 1 142 ? 13.718 -9.736 7.934 1.00 75.88 142 GLU A O 1
ATOM 1157 N N . SER A 1 143 ? 14.988 -10.324 6.181 1.00 74.00 143 SER A N 1
ATOM 1158 C CA . SER A 1 143 ? 14.910 -9.030 5.491 1.00 74.00 143 SER A CA 1
ATOM 1159 C C . SER A 1 143 ? 13.480 -8.665 5.070 1.00 74.00 143 SER A C 1
ATOM 1161 O O . SER A 1 143 ? 13.045 -7.520 5.229 1.00 74.00 143 SER A O 1
ATOM 1163 N N . GLU A 1 144 ? 12.711 -9.638 4.580 1.00 72.88 144 GLU A N 1
ATOM 1164 C CA . GLU A 1 144 ? 11.306 -9.426 4.229 1.00 72.88 144 GLU A CA 1
ATOM 1165 C C . GLU A 1 144 ? 10.446 -9.175 5.470 1.00 72.88 144 GLU A C 1
ATOM 1167 O O . GLU A 1 144 ? 9.608 -8.270 5.452 1.00 72.88 144 GLU A O 1
ATOM 1172 N N . ARG A 1 145 ? 10.679 -9.909 6.571 1.00 75.00 145 ARG A N 1
ATOM 1173 C CA . ARG A 1 145 ? 10.002 -9.653 7.855 1.00 75.00 145 ARG A CA 1
ATOM 1174 C C . ARG A 1 145 ? 10.280 -8.241 8.364 1.00 75.00 145 ARG A C 1
ATOM 1176 O O . ARG A 1 145 ? 9.335 -7.531 8.703 1.00 75.00 145 ARG A O 1
ATOM 1183 N N . ALA A 1 146 ? 11.540 -7.805 8.335 1.00 75.94 146 ALA A N 1
ATOM 1184 C CA . ALA A 1 146 ? 11.925 -6.453 8.733 1.00 75.94 146 ALA A CA 1
ATOM 1185 C C . ALA A 1 146 ? 11.227 -5.384 7.876 1.00 75.94 146 ALA A C 1
ATOM 1187 O O . ALA A 1 146 ? 10.700 -4.405 8.403 1.00 75.94 146 ALA A O 1
ATOM 1188 N N . SER A 1 147 ? 11.137 -5.605 6.562 1.00 73.50 147 SER A N 1
ATOM 1189 C CA . SER A 1 147 ? 10.455 -4.691 5.639 1.00 73.50 147 SER A CA 1
ATOM 1190 C C . SER A 1 147 ? 8.957 -4.572 5.951 1.00 73.50 147 SER A C 1
ATOM 1192 O O . SER A 1 147 ? 8.412 -3.468 5.988 1.00 73.50 147 SER A O 1
ATOM 1194 N N . VAL A 1 148 ? 8.287 -5.695 6.240 1.00 72.75 148 VAL A N 1
ATOM 1195 C CA . VAL A 1 148 ? 6.881 -5.707 6.681 1.00 72.75 148 VAL A CA 1
ATOM 1196 C C . VAL A 1 148 ? 6.715 -4.971 8.013 1.00 72.75 148 VAL A C 1
ATOM 1198 O O . VAL A 1 148 ? 5.812 -4.139 8.139 1.00 72.75 148 VAL A O 1
ATOM 1201 N N . ALA A 1 149 ? 7.592 -5.233 8.985 1.00 75.69 149 ALA A N 1
ATOM 1202 C CA . ALA A 1 149 ? 7.554 -4.599 10.300 1.00 75.69 149 ALA A CA 1
ATOM 1203 C C . ALA A 1 149 ? 7.694 -3.072 10.200 1.00 75.69 149 ALA A C 1
ATOM 1205 O O . ALA A 1 149 ? 6.895 -2.351 10.798 1.00 75.69 149 ALA A O 1
ATOM 1206 N N . VAL A 1 150 ? 8.619 -2.563 9.378 1.00 74.94 150 VAL A N 1
ATOM 1207 C CA . VAL A 1 150 ? 8.786 -1.118 9.139 1.00 74.94 150 VAL A CA 1
ATOM 1208 C C . VAL A 1 150 ? 7.488 -0.485 8.632 1.00 74.94 150 VAL A C 1
ATOM 1210 O O . VAL A 1 150 ? 7.059 0.548 9.148 1.00 74.94 150 VAL A O 1
ATOM 1213 N N . ILE A 1 151 ? 6.804 -1.108 7.668 1.00 73.50 151 ILE A N 1
ATOM 1214 C CA . ILE A 1 151 ? 5.542 -0.568 7.140 1.00 73.50 151 ILE A CA 1
ATOM 1215 C C . ILE A 1 151 ? 4.460 -0.560 8.221 1.00 73.50 151 ILE A C 1
ATOM 1217 O O . ILE A 1 151 ? 3.744 0.431 8.378 1.00 73.50 151 ILE A O 1
ATOM 1221 N N . MET A 1 152 ? 4.344 -1.647 8.987 1.00 75.38 152 MET A N 1
ATOM 1222 C CA . MET A 1 152 ? 3.395 -1.736 10.097 1.00 75.38 152 MET A CA 1
ATOM 1223 C C . MET A 1 152 ? 3.650 -0.658 11.145 1.00 75.38 152 MET A C 1
ATOM 1225 O O . MET A 1 152 ? 2.709 0.008 11.571 1.00 75.38 152 MET A O 1
ATOM 1229 N N . GLN A 1 153 ? 4.911 -0.429 11.510 1.00 76.94 153 GLN A N 1
ATOM 1230 C CA . GLN A 1 153 ? 5.303 0.640 12.426 1.00 76.94 153 GLN A CA 1
ATOM 1231 C C . GLN A 1 153 ? 4.918 2.015 11.876 1.00 76.94 153 GLN A C 1
ATOM 1233 O O . GLN A 1 153 ? 4.349 2.832 12.600 1.00 76.94 153 GLN A O 1
ATOM 1238 N N . ARG A 1 154 ? 5.143 2.272 10.579 1.00 75.25 154 ARG A N 1
ATOM 1239 C CA . ARG A 1 154 ? 4.703 3.522 9.939 1.00 75.25 154 ARG A CA 1
ATOM 1240 C C . ARG A 1 154 ?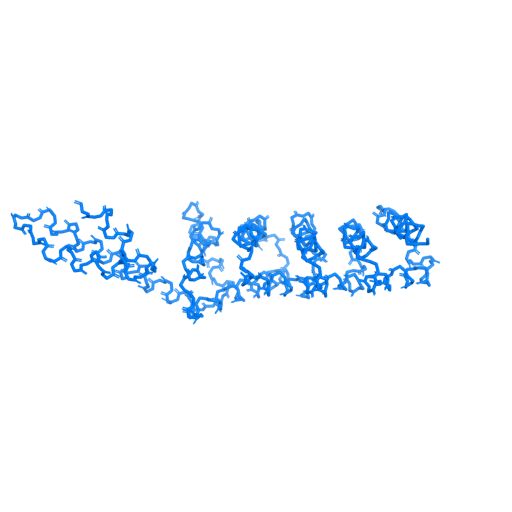 3.191 3.696 10.016 1.00 75.25 154 ARG A C 1
ATOM 1242 O O . ARG A 1 154 ? 2.735 4.783 10.358 1.00 75.25 154 ARG A O 1
ATOM 1249 N N . ILE A 1 155 ? 2.415 2.642 9.791 1.00 75.50 155 ILE A N 1
ATOM 1250 C CA . ILE A 1 155 ? 0.949 2.694 9.901 1.00 75.50 155 ILE A CA 1
ATOM 1251 C C . ILE A 1 155 ? 0.509 2.991 11.324 1.00 75.50 155 ILE A C 1
ATOM 1253 O O . ILE A 1 155 ? -0.291 3.895 11.547 1.00 75.50 155 ILE A O 1
ATOM 1257 N N . LEU A 1 156 ? 1.057 2.259 12.291 1.00 78.69 156 LEU A N 1
ATOM 1258 C CA . LEU A 1 156 ? 0.731 2.429 13.702 1.00 78.69 156 LEU A CA 1
ATOM 1259 C C . LEU A 1 156 ? 1.162 3.799 14.234 1.00 78.69 156 LEU A C 1
ATOM 1261 O O . LEU A 1 156 ? 0.512 4.320 15.139 1.00 78.69 156 LEU A O 1
ATOM 1265 N N . SER A 1 157 ? 2.194 4.423 13.657 1.00 78.12 157 SER A N 1
ATOM 1266 C CA . SER A 1 157 ? 2.605 5.786 14.013 1.00 78.12 157 SER A CA 1
ATOM 1267 C C . SER A 1 157 ? 1.532 6.837 13.699 1.00 78.12 157 SER A C 1
ATOM 1269 O O . SER A 1 157 ? 1.458 7.861 14.383 1.00 78.12 157 SER A O 1
ATOM 1271 N N . PHE A 1 158 ? 0.644 6.572 12.729 1.00 75.69 158 PHE A N 1
ATOM 1272 C CA . PHE A 1 158 ? -0.479 7.464 12.434 1.00 75.69 158 PHE A CA 1
ATOM 1273 C C . PHE A 1 158 ? -1.553 7.463 13.530 1.00 75.69 158 PHE A C 1
ATOM 1275 O O . PHE A 1 158 ? -2.332 8.407 13.602 1.00 75.69 158 PHE A O 1
ATOM 1282 N N . TYR A 1 159 ? -1.553 6.484 14.442 1.00 79.19 159 TYR A N 1
ATOM 1283 C CA . TYR A 1 159 ? -2.490 6.445 15.569 1.00 79.19 159 TYR A CA 1
ATOM 1284 C C . TYR A 1 159 ? -2.339 7.663 16.499 1.00 79.19 159 TYR A C 1
ATOM 1286 O O . TYR A 1 159 ? -3.313 8.169 17.053 1.00 79.19 159 TYR A O 1
ATOM 1294 N N . TYR A 1 160 ? -1.123 8.200 16.622 1.00 77.19 160 TYR A N 1
ATOM 1295 C CA . TYR A 1 160 ? -0.845 9.370 17.461 1.00 77.19 160 TYR A CA 1
ATOM 1296 C C . TYR A 1 160 ? -1.247 10.704 16.843 1.00 77.19 160 TYR A C 1
ATOM 1298 O O . TYR A 1 160 ? -1.186 11.736 17.511 1.00 77.19 160 TYR A O 1
ATOM 1306 N N . GLN A 1 161 ? -1.658 10.713 15.579 1.00 74.12 161 GLN A N 1
ATOM 1307 C CA . GLN A 1 161 ? -2.078 11.940 14.922 1.00 74.12 161 GLN A CA 1
ATOM 1308 C C . GLN A 1 161 ? -3.411 12.441 15.509 1.00 74.12 161 GLN A C 1
ATOM 1310 O O . GLN A 1 161 ? -4.166 11.665 16.107 1.00 74.12 161 GLN A O 1
ATOM 1315 N N . PRO A 1 162 ? -3.714 13.746 15.384 1.00 72.56 162 PRO A N 1
ATOM 1316 C CA . PRO A 1 162 ? -4.921 14.335 15.967 1.00 72.56 162 PRO A CA 1
ATOM 1317 C C . PRO A 1 162 ? -6.212 13.938 15.229 1.00 72.56 162 PRO A C 1
ATOM 1319 O O . PRO A 1 162 ? -7.304 14.250 15.696 1.00 72.56 162 PRO A O 1
ATOM 1322 N N . TYR A 1 163 ? -6.114 13.267 14.078 1.00 76.31 163 TYR A N 1
ATOM 1323 C CA . TYR A 1 163 ? -7.262 12.920 13.247 1.00 76.31 163 TYR A CA 1
ATOM 1324 C C . TYR A 1 163 ? -7.938 11.638 13.731 1.00 76.31 163 TYR A C 1
ATOM 1326 O O . TYR A 1 163 ? -7.363 10.551 13.691 1.00 76.31 163 TYR A O 1
ATOM 1334 N N . LEU A 1 164 ? -9.197 11.753 14.148 1.00 77.06 164 LEU A N 1
ATOM 1335 C CA . LEU A 1 164 ? -9.932 10.612 14.681 1.00 77.06 164 LEU A CA 1
ATOM 1336 C C . LEU A 1 164 ? -10.255 9.543 13.627 1.00 77.06 164 LEU A C 1
ATOM 1338 O O . LEU A 1 164 ? -10.177 8.353 13.922 1.00 77.06 164 LEU A O 1
ATOM 1342 N N . ASP A 1 165 ? -10.578 9.956 12.400 1.00 73.88 165 ASP A N 1
ATOM 1343 C CA . ASP A 1 165 ? -10.840 9.032 11.289 1.00 73.88 165 ASP A CA 1
ATOM 1344 C C . ASP A 1 165 ? -9.655 8.075 11.064 1.00 73.88 165 ASP A C 1
ATOM 1346 O O . ASP A 1 165 ? -9.864 6.880 10.833 1.00 73.88 165 ASP A O 1
ATOM 1350 N N . ASP A 1 166 ? -8.423 8.578 11.204 1.00 73.81 166 ASP A N 1
ATOM 1351 C CA . ASP A 1 166 ? -7.197 7.788 11.067 1.00 73.81 166 ASP A CA 1
ATOM 1352 C C . ASP A 1 166 ? -7.063 6.777 12.216 1.00 73.81 166 ASP A C 1
ATOM 1354 O O . ASP A 1 166 ? -6.775 5.604 11.973 1.00 73.81 166 ASP A O 1
ATOM 1358 N N . ARG A 1 167 ? -7.351 7.185 13.461 1.00 78.50 167 ARG A N 1
ATOM 1359 C CA . ARG A 1 167 ? -7.340 6.285 14.631 1.00 78.50 167 ARG A CA 1
ATOM 1360 C C . ARG A 1 167 ? -8.339 5.144 14.480 1.00 78.50 167 ARG A C 1
ATOM 1362 O O . ARG A 1 167 ? -7.962 3.977 14.554 1.00 78.50 167 ARG A O 1
ATOM 1369 N N . LEU A 1 168 ? -9.599 5.471 14.190 1.00 78.69 168 LEU A N 1
ATOM 1370 C CA . LEU A 1 168 ? -10.675 4.486 14.031 1.00 78.69 168 LEU A CA 1
ATOM 1371 C C . LEU A 1 168 ? -10.444 3.546 12.857 1.00 78.69 168 LEU A C 1
ATOM 1373 O O . LEU A 1 168 ? -10.926 2.408 12.848 1.00 78.69 168 LEU A O 1
ATOM 1377 N N . LEU A 1 169 ? -9.781 4.036 11.814 1.00 77.06 169 LEU A N 1
ATOM 1378 C CA . LEU A 1 169 ? -9.334 3.176 10.748 1.00 77.06 169 LEU A CA 1
ATOM 1379 C C . LEU A 1 169 ? -8.304 2.194 11.295 1.00 77.06 169 LEU A C 1
ATOM 1381 O O . LEU A 1 169 ? -8.564 1.001 11.206 1.00 77.06 169 LEU A O 1
ATOM 1385 N N . ILE A 1 170 ? -7.197 2.674 11.872 1.00 78.75 170 ILE A N 1
ATOM 1386 C CA . ILE A 1 170 ? -6.090 1.845 12.373 1.00 78.75 170 ILE A CA 1
ATOM 1387 C C . ILE A 1 170 ? -6.584 0.758 13.331 1.00 78.75 170 ILE A C 1
ATOM 1389 O O . ILE A 1 170 ? -6.192 -0.393 13.167 1.00 78.75 170 ILE A O 1
ATOM 1393 N N . GLU A 1 171 ? -7.502 1.065 14.250 1.00 80.75 171 GLU A N 1
ATOM 1394 C CA . GLU A 1 171 ? -8.106 0.059 15.142 1.00 80.75 171 GLU A CA 1
ATOM 1395 C C . GLU A 1 171 ? -8.856 -1.031 14.372 1.00 80.75 171 GLU A C 1
ATOM 1397 O O . GLU A 1 171 ? -8.697 -2.225 14.645 1.00 80.75 171 GLU A O 1
ATOM 1402 N N . ARG A 1 172 ? -9.635 -0.642 13.354 1.00 78.44 172 ARG A N 1
ATOM 1403 C CA . ARG A 1 172 ? -10.302 -1.598 12.464 1.00 78.44 172 ARG A CA 1
ATOM 1404 C C . ARG A 1 172 ? -9.293 -2.448 11.700 1.00 78.44 172 ARG A C 1
ATOM 1406 O O . ARG A 1 172 ? -9.533 -3.643 11.538 1.00 78.44 172 ARG A O 1
ATOM 1413 N N . LEU A 1 173 ? -8.169 -1.886 11.253 1.00 75.50 173 LEU A N 1
ATOM 1414 C CA . LEU A 1 173 ? -7.120 -2.642 10.544 1.00 75.50 173 LEU A CA 1
ATOM 1415 C C . LEU A 1 173 ? -6.469 -3.635 11.492 1.00 75.50 173 LEU A C 1
ATOM 1417 O O . LEU A 1 173 ? -6.275 -4.798 11.155 1.00 75.50 173 LEU A O 1
ATOM 1421 N N . PHE A 1 174 ? -6.189 -3.181 12.706 1.00 77.44 174 PHE A N 1
ATOM 1422 C CA . PHE A 1 174 ? -5.546 -3.978 13.725 1.00 77.44 174 PHE A CA 1
ATOM 1423 C C . PHE A 1 174 ? -6.344 -5.254 14.024 1.00 77.44 174 PHE A C 1
ATOM 1425 O O . PHE A 1 174 ? -5.793 -6.350 13.980 1.00 77.44 174 PHE A O 1
ATOM 1432 N N . VAL A 1 175 ? -7.661 -5.132 14.220 1.00 78.19 175 VAL A N 1
ATOM 1433 C CA . VAL A 1 175 ? -8.536 -6.269 14.558 1.00 78.19 175 VAL A CA 1
ATOM 1434 C C . VAL A 1 175 ? -8.940 -7.106 13.338 1.00 78.19 175 VAL A C 1
ATOM 1436 O O . VAL A 1 175 ? -9.116 -8.314 13.462 1.00 78.19 175 VAL A O 1
ATOM 1439 N N . SER A 1 176 ? -9.109 -6.501 12.158 1.00 74.38 176 SER A N 1
ATOM 1440 C CA . SER A 1 176 ? -9.554 -7.233 10.957 1.00 74.38 176 SER A CA 1
ATOM 1441 C C . SER A 1 176 ? -8.420 -7.875 10.163 1.00 74.38 176 SER A C 1
ATOM 1443 O O . SER A 1 176 ? -8.664 -8.847 9.454 1.00 74.38 176 SER A O 1
ATOM 1445 N N . SER A 1 177 ? -7.210 -7.314 10.250 1.00 72.00 177 SER A N 1
ATOM 1446 C CA . SER A 1 177 ? -6.110 -7.587 9.321 1.00 72.00 177 SER A CA 1
ATOM 1447 C C . SER A 1 177 ? -4.802 -7.942 10.020 1.00 72.00 177 SER A C 1
ATOM 1449 O O . SER A 1 177 ? -4.183 -8.929 9.643 1.00 72.00 177 SER A O 1
ATOM 1451 N N . PHE A 1 178 ? -4.365 -7.176 11.028 1.00 72.50 178 PHE A N 1
ATOM 1452 C CA . PHE A 1 178 ? -3.057 -7.428 11.658 1.00 72.50 178 PHE A CA 1
ATOM 1453 C C . PHE A 1 178 ? -3.123 -8.598 12.638 1.00 72.50 178 PHE A C 1
ATOM 1455 O O . PHE A 1 178 ? -2.269 -9.479 12.615 1.00 72.50 178 PHE A O 1
ATOM 1462 N N . LEU A 1 179 ? -4.158 -8.627 13.481 1.00 77.00 179 LEU A N 1
ATOM 1463 C CA . LEU A 1 179 ? -4.387 -9.676 14.470 1.00 77.00 179 LEU A CA 1
ATOM 1464 C C . LEU A 1 179 ? -5.854 -10.131 14.472 1.00 77.00 179 LEU A C 1
ATOM 1466 O O . LEU A 1 179 ? -6.556 -9.944 15.472 1.00 77.00 179 LEU A O 1
ATOM 1470 N N . PRO A 1 180 ? -6.337 -10.770 13.387 1.00 77.19 180 PRO A N 1
ATOM 1471 C CA . PRO A 1 180 ? -7.681 -11.330 13.362 1.00 77.19 180 PRO A CA 1
ATOM 1472 C C . PRO A 1 180 ? -7.882 -12.299 14.525 1.00 77.19 180 PRO A C 1
ATOM 1474 O O . PRO A 1 180 ? -7.062 -13.197 14.725 1.00 77.19 180 PRO A O 1
ATOM 1477 N N . PHE A 1 181 ? -8.988 -12.171 15.263 1.00 79.12 181 PHE A N 1
ATOM 1478 C CA . PHE A 1 181 ? -9.272 -13.019 16.433 1.00 79.12 181 PHE A CA 1
ATOM 1479 C C . PHE A 1 181 ? -9.290 -14.522 16.107 1.00 79.12 181 PHE A C 1
ATOM 1481 O O . PHE A 1 181 ? -8.981 -15.340 16.968 1.00 79.12 181 PHE A O 1
ATOM 1488 N N . LYS A 1 182 ? -9.623 -14.868 14.855 1.00 79.62 182 LYS A N 1
ATOM 1489 C CA . LYS A 1 182 ? -9.639 -16.239 14.321 1.00 79.62 182 LYS A CA 1
ATOM 1490 C C . LYS A 1 182 ? -8.238 -16.844 14.159 1.00 79.62 182 LYS A C 1
ATOM 1492 O O . LYS A 1 182 ? -8.116 -18.038 13.915 1.00 79.62 182 LYS A O 1
ATOM 1497 N N . THR A 1 183 ? -7.187 -16.031 14.254 1.00 79.81 183 THR A N 1
ATOM 1498 C CA . THR A 1 183 ? -5.796 -16.476 14.141 1.00 79.81 183 THR A CA 1
ATOM 1499 C C . THR A 1 183 ? -5.361 -17.185 15.418 1.00 79.81 183 THR A C 1
ATOM 1501 O O . THR A 1 183 ? -5.626 -16.710 16.526 1.00 79.81 183 THR A O 1
ATOM 1504 N N . ASP A 1 184 ? -4.621 -18.283 15.257 1.00 83.88 184 ASP A N 1
ATOM 1505 C CA . ASP A 1 184 ? -4.004 -19.016 16.362 1.00 83.88 184 ASP A CA 1
ATOM 1506 C C . ASP A 1 184 ? -3.267 -18.074 17.350 1.00 83.88 184 ASP A C 1
ATOM 1508 O O . ASP A 1 184 ? -2.529 -17.181 16.910 1.00 83.88 184 ASP A O 1
ATOM 1512 N N . PRO A 1 185 ? -3.453 -18.234 18.678 1.00 87.31 185 PRO A N 1
ATOM 1513 C CA . PRO A 1 185 ? -2.832 -17.369 19.679 1.00 87.31 185 PRO A CA 1
ATOM 1514 C C . PRO A 1 185 ? -1.304 -17.277 19.587 1.00 87.31 185 PRO A C 1
ATOM 1516 O O . PRO A 1 185 ? -0.765 -16.181 19.744 1.00 87.31 185 PRO A O 1
ATOM 1519 N N . LYS A 1 186 ? -0.595 -18.379 19.294 1.00 84.12 186 LYS A N 1
ATOM 1520 C CA . LYS A 1 186 ? 0.874 -18.360 19.192 1.00 84.12 186 LYS A CA 1
ATOM 1521 C C . LYS A 1 186 ? 1.317 -17.533 17.992 1.00 84.12 186 LYS A C 1
ATOM 1523 O O . LYS A 1 186 ? 2.227 -16.718 18.113 1.00 84.12 186 LYS A O 1
ATOM 1528 N N . LYS A 1 187 ? 0.627 -17.674 16.856 1.00 79.12 187 LYS A N 1
ATOM 1529 C CA . LYS A 1 187 ? 0.886 -16.849 15.664 1.00 79.12 187 LYS A CA 1
ATOM 1530 C C . LYS A 1 187 ? 0.623 -15.368 15.927 1.00 79.12 187 LYS A C 1
ATOM 1532 O O . LYS A 1 187 ? 1.437 -14.538 15.540 1.00 79.12 187 LYS A O 1
ATOM 1537 N N . ARG A 1 188 ? -0.473 -15.031 16.618 1.00 81.81 188 ARG A N 1
ATOM 1538 C CA . ARG A 1 188 ? -0.769 -13.640 17.012 1.00 81.81 188 ARG A CA 1
ATOM 1539 C C . ARG A 1 188 ? 0.333 -13.048 17.885 1.00 81.81 188 ARG A C 1
ATOM 1541 O O . ARG A 1 188 ? 0.725 -11.908 17.669 1.00 81.81 188 ARG A O 1
ATOM 1548 N N . MET A 1 189 ? 0.845 -13.828 18.833 1.00 84.50 189 MET A N 1
ATOM 1549 C CA . MET A 1 189 ? 1.937 -13.390 19.696 1.00 84.50 189 MET A CA 1
ATOM 1550 C C . MET A 1 189 ? 3.241 -13.181 18.915 1.00 84.50 189 MET A C 1
ATOM 1552 O O . MET A 1 189 ? 3.895 -12.163 19.100 1.00 84.50 189 MET A O 1
ATOM 1556 N N . ALA A 1 190 ? 3.584 -14.081 17.990 1.00 79.06 190 ALA A N 1
ATOM 1557 C CA . ALA A 1 190 ? 4.756 -13.910 17.129 1.00 79.06 190 ALA A CA 1
ATOM 1558 C C . ALA A 1 190 ? 4.678 -12.615 16.299 1.00 79.06 190 ALA A C 1
ATOM 1560 O O . ALA A 1 190 ? 5.630 -11.845 16.271 1.00 79.06 190 ALA A O 1
ATOM 1561 N N . ILE A 1 191 ? 3.517 -12.324 15.701 1.00 76.12 191 ILE A N 1
ATOM 1562 C CA . ILE A 1 191 ? 3.285 -11.072 14.959 1.00 76.12 191 ILE A CA 1
ATOM 1563 C C . ILE A 1 191 ? 3.486 -9.848 15.866 1.00 76.12 191 ILE A C 1
ATOM 1565 O O . ILE A 1 191 ? 4.115 -8.875 15.460 1.00 76.12 191 ILE A O 1
ATOM 1569 N N . LEU A 1 192 ? 2.968 -9.888 17.097 1.00 79.88 192 LEU A N 1
ATOM 1570 C CA . LEU A 1 192 ? 3.139 -8.802 18.067 1.00 79.88 192 LEU A CA 1
ATOM 1571 C C . LEU A 1 192 ? 4.614 -8.553 18.416 1.00 79.88 192 LEU A C 1
ATOM 1573 O O . LEU A 1 192 ? 5.015 -7.393 18.502 1.00 79.88 192 LEU A O 1
ATOM 1577 N N . PHE A 1 193 ? 5.410 -9.615 18.580 1.00 79.44 193 PHE A N 1
ATOM 1578 C CA . PHE A 1 193 ? 6.852 -9.503 18.816 1.00 79.44 193 PHE A CA 1
ATOM 1579 C C . PHE A 1 193 ? 7.585 -8.863 17.631 1.00 79.44 193 PHE A C 1
ATOM 1581 O O . PHE A 1 193 ? 8.390 -7.959 17.838 1.00 79.44 193 PHE A O 1
ATOM 1588 N N . GLU A 1 194 ? 7.267 -9.276 16.403 1.00 74.44 194 GLU A N 1
ATOM 1589 C CA . GLU A 1 194 ? 7.905 -8.761 15.180 1.00 74.44 194 GLU A CA 1
ATOM 1590 C C . GLU A 1 194 ? 7.610 -7.273 14.934 1.00 74.44 194 GLU A C 1
ATOM 1592 O O . GLU A 1 194 ? 8.473 -6.518 14.492 1.00 74.44 194 GLU A O 1
ATOM 1597 N N . ILE A 1 195 ? 6.394 -6.810 15.245 1.00 72.44 195 ILE A N 1
ATOM 1598 C CA . ILE A 1 195 ? 6.004 -5.407 15.026 1.00 72.44 195 ILE A CA 1
ATOM 1599 C C . ILE A 1 195 ? 6.792 -4.449 15.934 1.00 72.44 195 ILE A C 1
ATOM 1601 O O . ILE A 1 195 ? 7.047 -3.312 15.532 1.00 72.44 195 ILE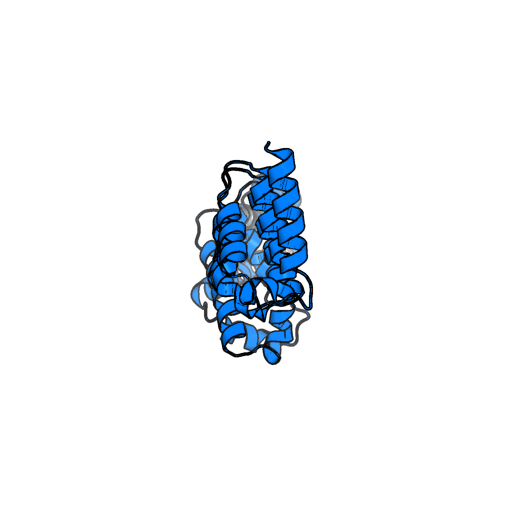 A O 1
ATOM 1605 N N . ASN A 1 196 ? 7.166 -4.892 17.141 1.00 71.81 196 ASN A N 1
ATOM 1606 C CA . ASN A 1 196 ? 7.947 -4.149 18.139 1.00 71.81 196 ASN A CA 1
ATOM 1607 C C . ASN A 1 196 ? 7.561 -2.655 18.282 1.00 71.81 196 ASN A C 1
ATOM 1609 O O . ASN A 1 196 ? 8.413 -1.772 18.367 1.00 71.81 196 ASN A O 1
ATOM 1613 N N . PHE A 1 197 ? 6.257 -2.349 18.285 1.00 72.81 197 PHE A N 1
ATOM 1614 C CA . PHE A 1 197 ? 5.739 -0.977 18.396 1.00 72.81 197 PHE A CA 1
ATOM 1615 C C . PHE A 1 197 ? 4.863 -0.809 19.638 1.00 72.81 197 PHE A C 1
ATOM 1617 O O . PHE A 1 197 ? 3.667 -0.515 19.563 1.00 72.81 197 PHE A O 1
ATOM 1624 N N . LEU A 1 198 ? 5.483 -1.031 20.801 1.00 74.06 198 LEU A N 1
ATOM 1625 C CA . LEU A 1 198 ? 4.815 -1.139 22.102 1.00 74.06 198 LEU A CA 1
ATOM 1626 C C . LEU A 1 198 ? 3.910 0.052 22.424 1.00 74.06 198 LEU A C 1
ATOM 1628 O O . LEU A 1 198 ? 2.818 -0.151 22.940 1.00 74.06 198 LEU A O 1
ATOM 1632 N N . ARG A 1 199 ? 4.311 1.273 22.051 1.00 80.00 199 ARG A N 1
ATOM 1633 C CA . ARG A 1 199 ? 3.562 2.490 22.382 1.00 80.00 199 ARG A CA 1
ATOM 1634 C C . ARG A 1 199 ? 2.156 2.494 21.760 1.00 80.00 199 ARG A C 1
ATOM 1636 O O . ARG A 1 199 ? 1.178 2.650 22.487 1.00 80.00 199 ARG A O 1
ATOM 1643 N N . SER A 1 200 ? 2.019 2.309 20.434 1.00 78.69 200 SER A N 1
ATOM 1644 C CA . SER A 1 200 ? 0.672 2.323 19.820 1.00 78.69 200 SER A CA 1
ATOM 1645 C C . SER A 1 200 ? -0.156 1.134 20.270 1.00 78.69 200 SER A C 1
ATOM 1647 O O . SER A 1 200 ? -1.369 1.254 20.375 1.00 78.69 200 SER A O 1
ATOM 1649 N N . LEU A 1 201 ? 0.484 -0.011 20.520 1.00 81.81 201 LEU A N 1
ATOM 1650 C CA . LEU A 1 201 ? -0.205 -1.191 21.031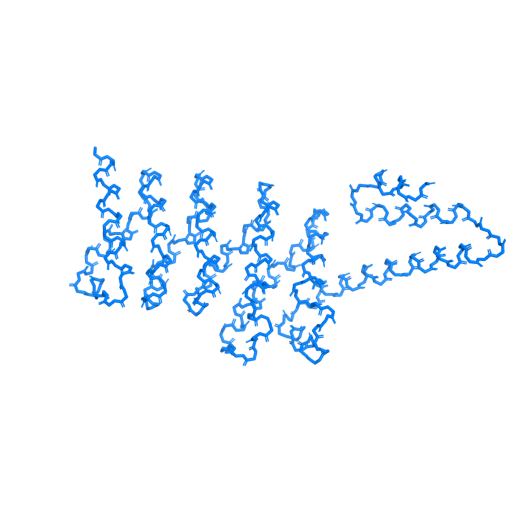 1.00 81.81 201 LEU A CA 1
ATOM 1651 C C . LEU A 1 201 ? -0.781 -0.930 22.424 1.00 81.81 201 LEU A C 1
ATOM 1653 O O . LEU A 1 201 ? -1.948 -1.229 22.654 1.00 81.81 201 LEU A O 1
ATOM 1657 N N . GLU A 1 202 ? 0.006 -0.335 23.319 1.00 85.44 202 GLU A N 1
ATOM 1658 C CA . GLU A 1 202 ? -0.428 0.071 24.656 1.00 85.44 202 GLU A CA 1
ATOM 1659 C C . GLU A 1 202 ? -1.644 0.995 24.582 1.00 85.44 202 GLU A C 1
ATOM 1661 O O . GLU A 1 202 ? -2.654 0.733 25.233 1.00 85.44 202 GLU A O 1
ATOM 1666 N N . GLU A 1 203 ? -1.592 2.019 23.729 1.00 85.88 203 GLU A N 1
ATOM 1667 C CA . GLU A 1 203 ? -2.699 2.960 23.577 1.00 85.88 203 GLU A CA 1
ATOM 1668 C C . GLU A 1 203 ? -3.949 2.281 22.991 1.00 85.88 203 GLU A C 1
ATOM 1670 O O . GLU A 1 203 ? -5.035 2.402 23.558 1.00 85.88 203 GLU A O 1
ATOM 1675 N N . ILE A 1 204 ? -3.807 1.493 21.916 1.00 84.44 204 ILE A N 1
ATOM 1676 C CA . ILE A 1 204 ? -4.916 0.728 21.320 1.00 84.44 204 ILE A CA 1
ATOM 1677 C C . ILE A 1 204 ? -5.552 -0.191 22.373 1.00 84.44 204 ILE A C 1
ATOM 1679 O O . ILE A 1 204 ? -6.778 -0.244 22.505 1.00 84.44 204 ILE A O 1
ATOM 1683 N N . PHE A 1 205 ? -4.745 -0.914 23.152 1.00 86.56 205 PHE A N 1
ATOM 1684 C CA . PHE A 1 205 ? -5.248 -1.808 24.192 1.00 86.56 205 PHE A CA 1
ATOM 1685 C C . PHE A 1 205 ? -5.894 -1.053 25.354 1.00 86.56 205 PHE A C 1
ATOM 1687 O O . PHE A 1 205 ? -6.922 -1.509 25.868 1.00 86.56 205 PHE A O 1
ATOM 1694 N N . SER A 1 206 ? -5.347 0.100 25.736 1.00 88.62 206 SER A N 1
ATOM 1695 C CA . SER A 1 206 ? -5.912 0.989 26.751 1.00 88.62 206 SER A CA 1
ATOM 1696 C C . SER A 1 206 ? -7.298 1.487 26.335 1.00 88.62 206 SER A C 1
ATOM 1698 O O . SER A 1 206 ? -8.264 1.313 27.085 1.00 88.62 206 SER A O 1
ATOM 1700 N N . GLN A 1 207 ? -7.446 1.983 25.101 1.00 85.06 207 GLN A N 1
ATOM 1701 C CA . GLN A 1 207 ? -8.735 2.441 24.573 1.00 85.06 207 GLN A CA 1
ATOM 1702 C C . GLN A 1 207 ? -9.757 1.304 24.485 1.00 85.06 207 GLN A C 1
ATOM 1704 O O . GLN A 1 207 ? -10.889 1.442 24.956 1.00 85.06 207 GLN A O 1
ATOM 1709 N N . GLN A 1 208 ? -9.352 0.131 23.989 1.00 85.69 208 GLN A N 1
ATOM 1710 C CA . GLN A 1 208 ? -10.222 -1.047 23.977 1.00 85.69 208 GLN A CA 1
ATOM 1711 C C . GLN A 1 208 ? -10.642 -1.480 25.391 1.00 85.69 208 GLN A C 1
ATOM 1713 O O . GLN A 1 208 ? -11.783 -1.893 25.605 1.00 85.69 208 GLN A O 1
ATOM 1718 N N . SER A 1 209 ? -9.736 -1.403 26.371 1.00 90.06 209 SER A N 1
ATOM 1719 C CA . SER A 1 209 ? -10.025 -1.727 27.771 1.00 90.06 209 SER A CA 1
ATOM 1720 C C . SER A 1 209 ? -11.032 -0.750 28.376 1.00 90.06 209 SER A C 1
ATOM 1722 O O . SER A 1 209 ? -12.036 -1.178 28.955 1.00 90.06 209 SER A O 1
ATOM 1724 N N . ARG A 1 210 ? -10.819 0.555 28.164 1.00 89.88 210 ARG A N 1
ATOM 1725 C CA . ARG A 1 210 ? -11.735 1.620 28.581 1.00 89.88 210 ARG A CA 1
ATOM 1726 C C . ARG A 1 210 ? -13.123 1.416 27.979 1.00 89.88 210 ARG A C 1
ATOM 1728 O O . ARG A 1 210 ? -14.103 1.449 28.718 1.00 89.88 210 ARG A O 1
ATOM 1735 N N . PHE A 1 211 ? -13.207 1.133 26.680 1.00 87.25 211 PHE A N 1
ATOM 1736 C CA . PHE A 1 211 ? -14.476 0.882 25.998 1.00 87.25 211 PHE A CA 1
ATOM 1737 C C . PHE A 1 211 ? -15.216 -0.330 26.583 1.00 87.25 211 PHE A C 1
ATOM 1739 O O . PHE A 1 211 ? -16.386 -0.229 26.945 1.00 87.25 211 PHE A O 1
ATOM 1746 N N . ARG A 1 212 ? -14.521 -1.461 26.780 1.00 90.25 212 ARG A N 1
ATOM 1747 C CA . ARG A 1 212 ? -15.100 -2.657 27.422 1.00 90.25 212 ARG A CA 1
ATOM 1748 C C . ARG A 1 212 ? -15.591 -2.388 28.844 1.00 90.25 212 ARG A C 1
ATOM 1750 O O . ARG A 1 212 ? -16.538 -3.030 29.288 1.00 90.25 212 ARG A O 1
ATOM 1757 N N . ARG A 1 213 ? -14.933 -1.498 29.591 1.00 93.75 213 ARG A N 1
ATOM 1758 C CA . ARG A 1 213 ? -15.386 -1.097 30.930 1.00 93.75 213 ARG A CA 1
ATOM 1759 C C . ARG A 1 213 ? -16.684 -0.289 30.852 1.00 93.75 213 ARG A C 1
ATOM 1761 O O . ARG A 1 213 ? -17.636 -0.660 31.520 1.00 93.75 213 ARG A O 1
ATOM 1768 N N . LEU A 1 214 ? -16.746 0.723 29.984 1.00 91.00 214 LEU A N 1
ATOM 1769 C CA . LEU A 1 214 ? -17.944 1.555 29.801 1.00 91.00 214 LEU A CA 1
ATOM 1770 C C . LEU A 1 214 ? -19.165 0.724 29.380 1.00 91.00 214 LEU A C 1
ATOM 1772 O O . LEU A 1 214 ? -20.238 0.889 29.949 1.00 91.00 214 LEU A O 1
ATOM 1776 N N . ILE A 1 215 ? -18.995 -0.209 28.437 1.00 90.31 215 ILE A N 1
ATOM 1777 C CA . ILE A 1 215 ? -20.079 -1.111 28.017 1.00 90.31 215 ILE A CA 1
ATOM 1778 C C . ILE A 1 215 ? -20.527 -2.023 29.165 1.00 90.31 215 ILE A C 1
ATOM 1780 O O . ILE A 1 215 ? -21.723 -2.209 29.353 1.00 90.31 215 ILE A O 1
ATOM 1784 N N . ARG A 1 216 ? -19.596 -2.564 29.962 1.00 92.69 216 ARG A N 1
ATOM 1785 C CA . ARG A 1 216 ? -19.953 -3.375 31.138 1.00 92.69 216 ARG A CA 1
ATOM 1786 C C . ARG A 1 216 ? -20.735 -2.578 32.178 1.00 92.69 216 ARG A C 1
ATOM 1788 O O . ARG A 1 216 ? -21.706 -3.106 32.697 1.00 92.69 216 ARG A O 1
ATOM 1795 N N . GLU A 1 217 ? -20.350 -1.331 32.441 1.00 91.69 217 GLU A N 1
ATOM 1796 C CA . GLU A 1 217 ? -21.086 -0.443 33.353 1.00 91.69 217 GLU A CA 1
ATOM 1797 C C . GLU A 1 217 ? -22.511 -0.164 32.843 1.00 91.69 217 GLU A C 1
ATOM 1799 O O . GLU A 1 217 ? -23.458 -0.194 33.626 1.00 91.69 217 GLU A O 1
ATOM 1804 N N . ILE A 1 218 ? -22.686 0.043 31.529 1.00 90.44 218 ILE A N 1
ATOM 1805 C CA . ILE A 1 218 ? -24.016 0.200 30.915 1.00 90.44 218 ILE A CA 1
ATOM 1806 C C . ILE A 1 218 ? -24.854 -1.069 31.109 1.00 90.44 218 ILE A C 1
ATOM 1808 O O . ILE A 1 218 ? -25.979 -0.975 31.589 1.00 90.44 218 ILE A O 1
ATOM 1812 N N . LEU A 1 219 ? -24.308 -2.245 30.782 1.00 90.62 219 LEU A N 1
ATOM 1813 C CA . LEU A 1 219 ? -25.016 -3.523 30.923 1.00 90.62 219 LEU A CA 1
ATOM 1814 C C . LEU A 1 219 ? -25.417 -3.793 32.378 1.00 90.62 219 LEU A C 1
ATOM 1816 O O . LEU A 1 219 ? -26.571 -4.093 32.642 1.00 90.62 219 LEU A O 1
ATOM 1820 N N . GLN A 1 220 ? -24.503 -3.581 33.327 1.00 91.75 220 GLN A N 1
ATOM 1821 C CA . GLN A 1 220 ? -24.794 -3.727 34.757 1.00 91.75 220 GLN A CA 1
ATOM 1822 C C . GLN A 1 220 ? -25.912 -2.794 35.235 1.00 91.75 220 GLN A C 1
ATOM 1824 O O . GLN A 1 220 ? -26.687 -3.168 36.107 1.00 91.75 220 GLN A O 1
ATOM 1829 N N . THR A 1 221 ? -25.998 -1.585 34.673 1.00 90.31 221 THR A N 1
ATOM 1830 C CA . THR A 1 221 ? -27.061 -0.626 35.010 1.00 90.31 221 THR A CA 1
ATOM 1831 C C . THR A 1 221 ? -28.405 -1.037 34.404 1.00 90.31 221 THR A C 1
ATOM 1833 O O . THR A 1 221 ? -29.442 -0.802 35.013 1.00 90.31 221 THR A O 1
ATOM 1836 N N . LEU A 1 222 ? -28.399 -1.643 33.212 1.00 88.19 222 LEU A N 1
ATOM 1837 C CA . LEU A 1 222 ? -29.604 -2.157 32.553 1.00 88.19 222 LEU A CA 1
ATOM 1838 C C . LEU A 1 222 ? -30.160 -3.407 33.247 1.00 88.19 222 LEU A C 1
ATOM 1840 O O . LEU A 1 222 ? -31.378 -3.544 33.347 1.00 88.19 222 LEU A O 1
ATOM 1844 N N . ASP A 1 223 ? -29.270 -4.277 33.731 1.00 88.44 223 ASP A N 1
ATOM 1845 C CA . ASP A 1 223 ? -29.608 -5.522 34.435 1.00 88.44 223 ASP A CA 1
ATOM 1846 C C . ASP A 1 223 ? -30.001 -5.294 35.911 1.00 88.44 223 ASP A C 1
ATOM 1848 O O . ASP A 1 223 ? -30.480 -6.215 36.574 1.00 88.44 223 ASP A O 1
ATOM 1852 N N . GLY A 1 224 ? -29.773 -4.090 36.450 1.00 84.62 224 GLY A N 1
ATOM 1853 C CA . GLY A 1 224 ? -30.096 -3.728 37.831 1.00 84.62 224 GLY A CA 1
ATOM 1854 C C . GLY A 1 224 ? -31.579 -3.408 38.056 1.00 84.62 224 GLY A C 1
ATOM 1855 O O . GLY A 1 224 ? -32.300 -3.046 37.129 1.00 84.62 224 GLY A O 1
ATOM 1856 N N . GLU A 1 225 ? -32.026 -3.493 39.315 1.00 72.31 225 GLU A N 1
ATOM 1857 C CA . GLU A 1 225 ? -33.413 -3.179 39.706 1.00 72.31 225 GLU A CA 1
ATOM 1858 C C . GLU A 1 225 ? -33.778 -1.700 39.477 1.00 72.31 225 GLU A C 1
ATOM 1860 O O . GLU A 1 225 ? -34.918 -1.390 39.135 1.00 72.31 225 GLU A O 1
ATOM 1865 N N . GLU A 1 226 ? -32.808 -0.789 39.617 1.00 78.44 226 GLU A N 1
ATOM 1866 C CA . GLU A 1 226 ? -32.983 0.646 39.384 1.00 78.44 226 GLU A CA 1
ATOM 1867 C C . GLU A 1 226 ? -32.134 1.108 38.190 1.00 78.44 226 GLU A C 1
ATOM 1869 O O . GLU A 1 226 ? -30.914 1.282 38.269 1.00 78.44 226 GLU A O 1
ATOM 1874 N N . GLN A 1 227 ? -32.794 1.312 37.050 1.00 80.50 227 GLN A N 1
ATOM 1875 C CA . GLN A 1 227 ? -32.140 1.740 35.817 1.00 80.50 227 GLN A CA 1
ATOM 1876 C C . GLN A 1 227 ? -31.852 3.246 35.848 1.00 80.50 227 GLN A C 1
ATOM 1878 O O . GLN A 1 227 ? -32.717 4.084 35.585 1.00 80.50 227 GLN A O 1
ATOM 1883 N N . SER A 1 228 ? -30.600 3.615 36.121 1.00 87.44 228 SER A N 1
ATOM 1884 C CA . SER A 1 228 ? -30.165 5.014 36.055 1.00 87.44 228 SER A CA 1
ATOM 1885 C C . SER A 1 228 ? -29.933 5.459 34.606 1.00 87.44 228 SER A C 1
ATOM 1887 O O . SER A 1 228 ? -28.833 5.342 34.057 1.00 87.44 228 SER A O 1
ATOM 1889 N N . LEU A 1 229 ? -30.967 6.035 33.985 1.00 84.94 229 LEU A N 1
ATOM 1890 C CA . LEU A 1 229 ? -30.883 6.607 32.633 1.00 84.94 229 LEU A CA 1
ATOM 1891 C C . LEU A 1 229 ? -29.787 7.678 32.512 1.00 84.94 229 LEU A C 1
ATOM 1893 O O . LEU A 1 229 ? -29.095 7.738 31.498 1.00 84.94 229 LEU A O 1
ATOM 1897 N N . ALA A 1 230 ? -29.577 8.483 33.5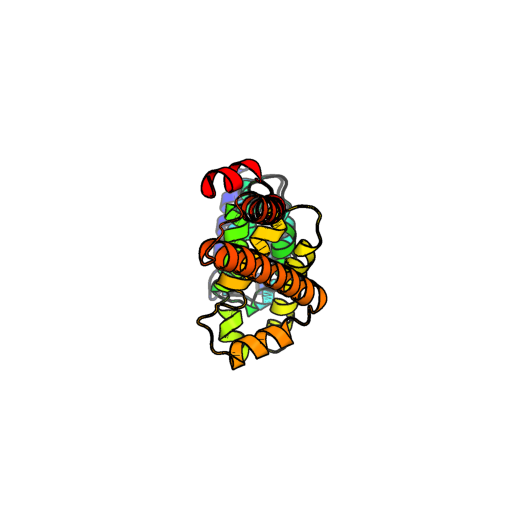58 1.00 86.94 230 ALA A N 1
ATOM 1898 C CA . ALA A 1 230 ? -28.528 9.501 33.586 1.00 86.94 230 ALA A CA 1
ATOM 1899 C C . ALA A 1 230 ? -27.120 8.884 33.525 1.00 86.94 230 ALA A C 1
ATOM 1901 O O . ALA A 1 230 ? -26.251 9.373 32.796 1.00 86.94 230 ALA A O 1
ATOM 1902 N N . LEU A 1 231 ? -26.891 7.780 34.250 1.00 87.12 231 LEU A N 1
ATOM 1903 C CA . LEU A 1 231 ? -25.625 7.056 34.198 1.00 87.12 231 LEU A CA 1
ATOM 1904 C C . LEU A 1 231 ? -25.401 6.472 32.800 1.00 87.12 231 LEU A C 1
ATOM 1906 O O . LEU A 1 231 ? -24.340 6.709 32.219 1.00 87.12 231 LEU A O 1
ATOM 1910 N N . ILE A 1 232 ? -26.403 5.793 32.233 1.00 87.19 232 ILE A N 1
ATOM 1911 C CA . ILE A 1 232 ? -26.336 5.213 30.883 1.00 87.19 232 ILE A CA 1
ATOM 1912 C C . ILE A 1 232 ? -26.006 6.297 29.851 1.00 87.19 232 ILE A C 1
ATOM 1914 O O . ILE A 1 232 ? -25.035 6.154 29.105 1.00 87.19 232 ILE A O 1
ATOM 1918 N N . GLN A 1 233 ? -26.729 7.420 29.863 1.00 87.12 233 GLN A N 1
ATOM 1919 C CA . GLN A 1 233 ? -26.478 8.548 28.963 1.00 87.12 233 GLN A CA 1
ATOM 1920 C C . GLN A 1 233 ? -25.065 9.117 29.126 1.00 87.12 233 GLN A C 1
ATOM 1922 O O . GLN A 1 233 ? -24.391 9.368 28.128 1.00 87.12 233 GLN A O 1
ATOM 1927 N N . SER A 1 234 ? -24.565 9.248 30.361 1.00 90.19 234 SER A N 1
ATOM 1928 C CA . SER A 1 234 ? -23.191 9.715 30.597 1.00 90.19 234 SER A CA 1
ATOM 1929 C C . SER A 1 234 ? -22.145 8.791 29.959 1.00 90.19 234 SER A C 1
ATOM 1931 O O . SER A 1 234 ? -21.167 9.259 29.377 1.00 90.19 234 SER A O 1
ATOM 1933 N N . ARG A 1 235 ? -22.347 7.467 30.024 1.00 89.62 235 ARG A N 1
ATOM 1934 C CA . ARG A 1 235 ? -21.423 6.476 29.452 1.00 89.62 235 ARG A CA 1
ATOM 1935 C C . ARG A 1 235 ? -21.506 6.431 27.935 1.00 89.62 235 ARG A C 1
ATOM 1937 O O . ARG A 1 235 ? -20.465 6.382 27.278 1.00 89.62 235 ARG A O 1
ATOM 1944 N N . VAL A 1 236 ? -22.717 6.511 27.389 1.00 86.75 236 VAL A N 1
ATOM 1945 C CA . VAL A 1 236 ? -22.959 6.638 25.948 1.00 86.75 236 VAL A CA 1
ATOM 1946 C C . VAL A 1 236 ? -22.281 7.889 25.402 1.00 86.75 236 VAL A C 1
ATOM 1948 O O . VAL A 1 236 ? -21.612 7.802 24.377 1.00 86.75 236 VAL A O 1
ATOM 1951 N N . GLN A 1 237 ? -22.365 9.023 26.098 1.00 86.50 237 GLN A N 1
ATOM 1952 C CA . GLN A 1 237 ? -21.727 10.266 25.671 1.00 86.50 237 GLN A CA 1
ATOM 1953 C C . GLN A 1 237 ? -20.197 10.135 25.598 1.00 86.50 237 GLN A C 1
ATOM 1955 O O . GLN A 1 237 ? -19.603 10.471 24.573 1.00 86.50 237 GLN A O 1
ATOM 1960 N N . ILE A 1 238 ? -19.563 9.552 26.625 1.00 87.31 238 ILE A N 1
ATOM 1961 C CA . ILE A 1 238 ? -18.111 9.284 26.634 1.00 87.31 238 ILE A CA 1
ATOM 1962 C C . ILE A 1 238 ? -17.708 8.380 25.455 1.00 87.31 238 ILE A C 1
ATOM 1964 O O . ILE A 1 238 ? -16.671 8.586 24.816 1.00 87.31 238 ILE A O 1
ATOM 1968 N N . ILE A 1 239 ? -18.524 7.365 25.154 1.00 85.12 239 ILE A N 1
ATOM 1969 C CA . ILE A 1 239 ? -18.326 6.509 23.981 1.00 85.12 239 ILE A CA 1
ATOM 1970 C C . ILE A 1 239 ? -18.439 7.340 22.702 1.00 85.12 239 ILE A C 1
ATOM 1972 O O . ILE A 1 239 ? -17.546 7.299 21.864 1.00 85.12 239 ILE A O 1
ATOM 1976 N N . ALA A 1 240 ? -19.507 8.113 22.555 1.00 82.12 240 ALA A N 1
ATOM 1977 C CA . ALA A 1 240 ? -19.833 8.859 21.349 1.00 82.12 240 ALA A CA 1
ATOM 1978 C C . ALA A 1 240 ? -18.742 9.893 20.990 1.00 82.12 240 ALA A C 1
ATOM 1980 O O . ALA A 1 240 ? -18.361 10.025 19.823 1.00 82.12 240 ALA A O 1
ATOM 1981 N N . GLU A 1 241 ? -18.167 10.551 21.999 1.00 81.19 241 GLU A N 1
ATOM 1982 C CA . GLU A 1 241 ? -17.013 11.458 21.886 1.00 81.19 241 GLU A CA 1
ATOM 1983 C C . GLU A 1 241 ? -15.750 10.772 21.358 1.00 81.19 241 GLU A C 1
ATOM 1985 O O . GLU A 1 241 ? -14.969 11.381 20.627 1.00 81.19 241 GLU A O 1
ATOM 1990 N N . SER A 1 242 ? -15.590 9.478 21.634 1.00 76.44 242 SER A N 1
ATOM 1991 C CA . SER A 1 242 ? -14.443 8.687 21.178 1.00 76.44 242 SER A CA 1
ATOM 1992 C C . SER A 1 242 ? -14.523 8.294 19.691 1.00 76.44 242 SER A C 1
ATOM 1994 O O . SER A 1 242 ? -13.533 7.821 19.142 1.00 76.44 242 SER A O 1
ATOM 1996 N N . TYR A 1 243 ? -15.663 8.502 19.012 1.00 68.50 243 TYR A N 1
ATOM 1997 C CA . TYR A 1 243 ? -15.888 8.105 17.607 1.00 68.50 243 TYR A CA 1
ATOM 1998 C C . TYR A 1 243 ? -16.245 9.275 16.660 1.00 68.50 243 TYR A C 1
ATOM 2000 O O . TYR A 1 243 ? -16.600 9.053 15.500 1.00 68.50 243 TYR A O 1
ATOM 2008 N N . GLY A 1 244 ? -16.140 10.533 17.116 1.00 58.69 244 GLY A N 1
ATOM 2009 C CA . GLY A 1 244 ? -16.103 11.745 16.263 1.00 58.69 244 GLY A CA 1
ATOM 2010 C C . GLY A 1 244 ? -17.396 12.091 15.551 1.00 58.69 244 GLY A C 1
ATOM 2011 O O . GLY A 1 244 ? -17.467 13.078 14.823 1.00 58.69 244 GLY A O 1
ATOM 2012 N N . THR A 1 245 ? -18.445 11.318 15.807 1.00 58.31 245 THR A N 1
ATOM 2013 C CA . THR A 1 245 ? -19.820 11.672 15.470 1.00 58.31 245 THR A CA 1
ATOM 2014 C C . THR A 1 245 ? -20.714 11.456 16.689 1.00 58.31 245 THR A C 1
ATOM 2016 O O . THR A 1 245 ? -21.611 10.611 16.645 1.00 58.31 245 THR A O 1
ATOM 2019 N N . PRO A 1 246 ? -20.503 12.221 17.784 1.00 58.56 246 PRO A N 1
ATOM 2020 C CA . PRO A 1 246 ? -21.198 11.971 19.041 1.00 58.56 246 PRO A CA 1
ATOM 2021 C C . PRO A 1 246 ? -22.719 12.025 18.867 1.00 58.56 246 PRO A C 1
ATOM 2023 O O . PRO A 1 246 ? -23.440 11.152 19.334 1.00 58.56 246 PRO A O 1
ATOM 2026 N N . ALA A 1 247 ? -23.185 12.977 18.053 1.00 53.56 247 ALA A N 1
ATOM 2027 C CA . ALA A 1 247 ? -24.593 13.162 17.724 1.00 53.56 247 ALA A CA 1
ATOM 2028 C C . ALA A 1 247 ? -25.219 11.995 16.938 1.00 53.56 247 ALA A C 1
ATOM 2030 O O . ALA A 1 247 ? -26.394 11.716 17.121 1.00 53.56 247 ALA A O 1
ATOM 2031 N N . LYS A 1 248 ? -24.471 11.291 16.073 1.00 56.91 248 LYS A N 1
ATOM 2032 C CA . LYS A 1 248 ? -25.019 10.130 15.341 1.00 56.91 248 LYS A CA 1
ATOM 2033 C C . LYS A 1 248 ? -25.071 8.887 16.213 1.00 56.91 248 LYS A C 1
ATOM 2035 O O . LYS A 1 248 ? -25.973 8.082 16.048 1.00 56.91 248 LYS A O 1
ATOM 2040 N N . ILE A 1 249 ? -24.098 8.727 17.107 1.00 56.09 249 ILE A N 1
ATOM 2041 C CA . ILE A 1 249 ? -24.010 7.570 18.000 1.00 56.09 249 ILE A CA 1
ATOM 2042 C C . ILE A 1 249 ? -25.028 7.689 19.128 1.00 56.09 249 ILE A C 1
ATOM 2044 O O . ILE A 1 249 ? -25.713 6.712 19.396 1.00 56.09 249 ILE A O 1
ATOM 2048 N N . ALA A 1 250 ? -25.204 8.878 19.708 1.00 57.94 250 ALA A N 1
ATOM 2049 C CA . ALA A 1 250 ? -26.215 9.124 20.735 1.00 57.94 250 ALA A CA 1
ATOM 2050 C C . ALA A 1 250 ? -27.637 8.751 20.273 1.00 57.94 250 ALA A C 1
ATOM 2052 O O . ALA A 1 250 ? -28.407 8.230 21.067 1.00 57.94 250 ALA A O 1
ATOM 2053 N N . VAL A 1 251 ? -27.953 8.932 18.984 1.00 60.25 251 VAL A N 1
ATOM 2054 C CA . VAL A 1 251 ? -29.251 8.556 18.390 1.00 60.25 251 VAL A CA 1
ATOM 2055 C C . VAL A 1 251 ? -29.470 7.037 18.342 1.00 60.25 251 VAL A C 1
ATOM 2057 O O . VAL A 1 251 ? -30.607 6.601 18.422 1.00 60.25 251 VAL A O 1
ATOM 2060 N N . TYR A 1 252 ? -28.420 6.211 18.248 1.00 56.62 252 TYR A N 1
ATOM 2061 C CA . TYR A 1 252 ? -28.569 4.743 18.296 1.00 56.62 252 TYR A CA 1
ATOM 2062 C C . TYR A 1 252 ? -28.811 4.199 19.712 1.00 56.62 252 TYR A C 1
ATOM 2064 O O . TYR A 1 252 ? -29.095 3.014 19.862 1.00 56.62 252 TYR A O 1
ATOM 2072 N N . PHE A 1 253 ? -28.644 5.041 20.734 1.00 55.81 253 PHE A N 1
ATOM 2073 C CA . PHE A 1 253 ? -28.841 4.700 22.144 1.00 55.81 253 PHE A CA 1
ATOM 2074 C C . PHE A 1 253 ? -30.067 5.403 22.761 1.00 55.81 253 PHE A C 1
ATOM 2076 O O . PHE A 1 253 ? -30.261 5.302 23.973 1.00 55.81 253 PHE A O 1
ATOM 2083 N N . GLN A 1 254 ? -30.851 6.129 21.952 1.00 52.03 254 GLN A N 1
ATOM 2084 C CA . GLN A 1 254 ? -32.190 6.632 22.289 1.00 52.03 254 GLN A CA 1
ATOM 2085 C C . GLN A 1 254 ? -33.244 5.598 21.898 1.00 52.03 254 GLN A C 1
ATOM 2087 O O . GLN A 1 254 ? -34.238 5.497 22.646 1.00 52.03 254 GLN A O 1
#

Secondary structure (DSSP, 8-state):
-HHHHHHHHHHHHHHHTSTT--HHHH-HHHHHHHHGGGG-S-HHHHHHHHHHHHHHHHH-GGGHHHHTTHHHHTT-SSHHHHHHHHHHHHHHHHH-GGG--HHHHHHHHHGGG-GGGHHHHHHHHHHHHHSTTTTTGGGS-HHHHHHHHHHHHHHHHGGGSS-HHHHHHHHHHIIIIIS-TTS-HHHHHHHHHHH--HHHHHHHHHHHHHHHHHHHHHHHHHSSSS--HHHHHHHHHHHHHTTT-HHHHHHTT-

Foldseek 3Di:
DLVVLLVVLLVVLVQLLDLPHPCCVVPVVVVVVSLCQCPPPDPSSVQSLLQSLLSNLLRPLVCLVSSLSLLVQCVDPDPSSVVSSLVSLLV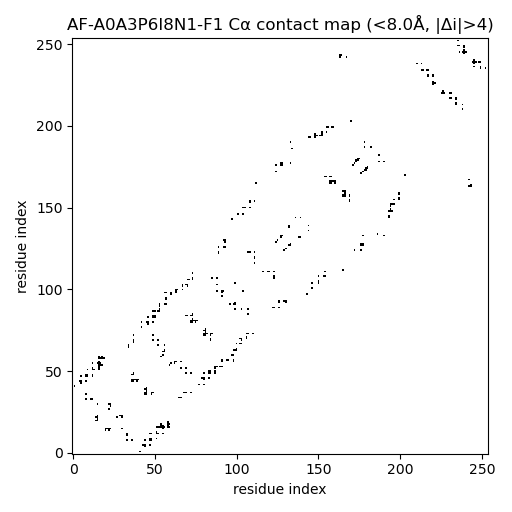CLLRPVSSDDLSSLVSLLVCCPDPVCPVVLVSSLCSLQSCVCLVCVVVDDPVSLLSSLVSLLSLLVCCPPPDLVSVVSSLCSCCVGQQPVPDDPVSNVVSVVSNPNVVSVVVSVVVVVLLVVLVVQLVVLVPDPHNDPVSNLVSLQVVLVSRPNSVVSSVVVD

Organism: Enterobius vermicularis (NCBI:txid51028)